Protein AF-0000000086521466 (afdb_homodimer)

Sequence (270 aa):
MNVKVFIDSNVFLYTFTDKEPLKQNIAKALVLAGRHTISVQVVNEVSNNLLKKLGLVNADVQDFVDDCYSRYQIENLSQAVFGKAASLRERYRFSYYDSIIVSSALLSDCQVLYSEDMQHNLLVDNQLTILDPFAMNVKVFIDSNVFLYTFTDKEPLKQNIAKALVLAGRHTISVQVVNEVSNNLLKKLGLVNADVQDFVDDCYSRYQIENLSQAVFGKAASLRERYRFSYYDSIIVSSALLSDCQVLYSEDMQHNLLVDNQLTILDPFA

Radius of gyration: 19.03 Å; Cα contacts (8 Å, |Δi|>4): 456; chains: 2; bounding box: 40×58×46 Å

Structure (mmCIF, N/CA/C/O backbone):
data_AF-0000000086521466-model_v1
#
loop_
_entity.id
_entity.type
_entity.pdbx_description
1 polymer 'PIN domain-containing protein'
#
loop_
_atom_site.group_PDB
_atom_site.id
_atom_site.type_symbol
_atom_site.label_atom_id
_atom_site.label_alt_id
_atom_site.label_comp_id
_atom_site.label_asym_id
_atom_site.label_entity_id
_atom_site.label_seq_id
_atom_site.pdbx_PDB_ins_code
_atom_site.Cartn_x
_atom_site.Cartn_y
_atom_site.Cartn_z
_atom_site.occupancy
_atom_site.B_iso_or_equiv
_atom_site.auth_seq_id
_atom_site.auth_comp_id
_atom_site.auth_asym_id
_atom_site.auth_atom_id
_atom_site.pdbx_PDB_model_num
ATOM 1 N N . MET A 1 1 ? 0.379 17.922 26.562 1 56 1 MET A N 1
ATOM 2 C CA . MET A 1 1 ? 0.669 16.703 25.828 1 56 1 MET A CA 1
ATOM 3 C C . MET A 1 1 ? 0.8 16.984 24.328 1 56 1 MET A C 1
ATOM 5 O O . MET A 1 1 ? 0.072 17.812 23.781 1 56 1 MET A O 1
ATOM 9 N N . ASN A 1 2 ? 1.968 16.812 23.641 1 80.38 2 ASN A N 1
ATOM 10 C CA . ASN A 1 2 ? 2.217 17.25 22.281 1 80.38 2 ASN A CA 1
ATOM 11 C C . ASN A 1 2 ? 1.292 16.531 21.281 1 80.38 2 ASN A C 1
ATOM 13 O O . ASN A 1 2 ? 1.031 15.344 21.422 1 80.38 2 ASN A O 1
ATOM 17 N N . VAL A 1 3 ? 0.56 17.328 20.547 1 91.5 3 VAL A N 1
ATOM 18 C CA . VAL A 1 3 ? -0.392 16.859 19.531 1 91.5 3 VAL A CA 1
ATOM 19 C C . VAL A 1 3 ? 0.3 15.914 18.562 1 91.5 3 VAL A C 1
ATOM 21 O O . VAL A 1 3 ? 1.388 16.203 18.062 1 91.5 3 VAL A O 1
ATOM 24 N N . LYS A 1 4 ? -0.227 14.664 18.484 1 96.25 4 LYS A N 1
ATOM 25 C CA . LYS A 1 4 ? 0.31 13.719 17.516 1 96.25 4 LYS A CA 1
ATOM 26 C C . LYS A 1 4 ? -0.2 14.031 16.109 1 96.25 4 LYS A C 1
ATOM 28 O O . LYS A 1 4 ? -1.408 14.156 15.891 1 96.25 4 LYS A O 1
ATOM 33 N N . VAL A 1 5 ? 0.766 14.117 15.164 1 97.5 5 VAL A N 1
ATOM 34 C CA . VAL A 1 5 ? 0.456 14.586 13.812 1 97.5 5 VAL A CA 1
ATOM 35 C C . VAL A 1 5 ? 0.729 13.484 12.797 1 97.5 5 VAL A C 1
ATOM 37 O O . VAL A 1 5 ? 1.718 12.758 12.914 1 97.5 5 VAL A O 1
ATOM 40 N N . PHE A 1 6 ? -0.182 13.359 11.859 1 98.44 6 PHE A N 1
ATOM 41 C CA . PHE A 1 6 ? -0.027 12.484 10.695 1 98.44 6 PHE A CA 1
ATOM 42 C C . PHE A 1 6 ? 0.19 13.305 9.43 1 98.44 6 PHE A C 1
ATOM 44 O O . PHE A 1 6 ? -0.482 14.312 9.211 1 98.44 6 PHE A O 1
ATOM 51 N N . ILE A 1 7 ? 1.168 12.906 8.617 1 98.12 7 ILE A N 1
ATOM 52 C CA . ILE A 1 7 ? 1.442 13.641 7.383 1 98.12 7 ILE A CA 1
ATOM 53 C C . ILE A 1 7 ? 1.088 12.773 6.18 1 98.12 7 ILE A C 1
ATOM 55 O O . ILE A 1 7 ? 1.555 11.633 6.066 1 98.12 7 ILE A O 1
ATOM 59 N N . ASP A 1 8 ? 0.329 13.242 5.285 1 98 8 ASP A N 1
ATOM 60 C CA . ASP A 1 8 ? -0.13 12.578 4.07 1 98 8 ASP A CA 1
ATOM 61 C C . ASP A 1 8 ? 0.917 12.664 2.965 1 98 8 ASP A C 1
ATOM 63 O O . ASP A 1 8 ? 1.824 13.5 3.027 1 98 8 ASP A O 1
ATOM 67 N N . SER A 1 9 ? 0.725 11.812 1.967 1 97.56 9 SER A N 1
ATOM 68 C CA . SER A 1 9 ? 1.677 11.719 0.864 1 97.56 9 SER A CA 1
ATOM 69 C C . SER A 1 9 ? 1.757 13.023 0.084 1 97.56 9 SER A C 1
ATOM 71 O O . SER A 1 9 ? 2.846 13.461 -0.296 1 97.56 9 SER A O 1
ATOM 73 N N . ASN A 1 10 ? 0.611 13.648 -0.193 1 95.5 10 ASN A N 1
ATOM 74 C CA . ASN A 1 10 ? 0.584 14.844 -1.032 1 95.5 10 ASN A CA 1
ATOM 75 C C . ASN A 1 10 ? 1.345 16 -0.387 1 95.5 10 ASN A C 1
ATOM 77 O O . ASN A 1 10 ? 1.854 16.875 -1.084 1 95.5 10 ASN A O 1
ATOM 81 N N . VAL A 1 11 ? 1.426 16.016 0.936 1 96.25 11 VAL A N 1
ATOM 82 C CA . VAL A 1 11 ? 2.205 17.031 1.63 1 96.25 11 VAL A CA 1
ATOM 83 C C . VAL A 1 11 ? 3.695 16.734 1.486 1 96.25 11 VAL A C 1
ATOM 85 O O . VAL A 1 11 ? 4.492 17.625 1.182 1 96.25 11 VAL A O 1
ATOM 88 N N . PHE A 1 12 ? 4.051 15.469 1.621 1 93.38 12 PHE A N 1
ATOM 89 C CA . PHE A 1 12 ? 5.441 15.039 1.509 1 93.38 12 PHE A CA 1
ATOM 90 C C . PHE A 1 12 ? 6 15.367 0.13 1 93.38 12 PHE A C 1
ATOM 92 O O . PHE A 1 12 ? 7.16 15.758 0.003 1 93.38 12 PHE A O 1
ATOM 99 N N . LEU A 1 13 ? 5.242 15.227 -0.866 1 95 13 LEU A N 1
ATOM 100 C CA . LEU A 1 13 ? 5.688 15.359 -2.248 1 95 13 LEU A CA 1
ATOM 101 C C . LEU A 1 13 ? 6.141 16.781 -2.543 1 95 13 LEU A C 1
ATOM 103 O O . LEU A 1 13 ? 7.02 17 -3.377 1 95 13 LEU A O 1
ATOM 107 N N . TYR A 1 14 ? 5.637 17.75 -1.775 1 94.62 14 TYR A N 1
ATOM 108 C CA . TYR A 1 14 ? 6.012 19.141 -2.006 1 94.62 14 TYR A CA 1
ATOM 109 C C . TYR A 1 14 ? 7.438 19.406 -1.537 1 94.62 14 TYR A C 1
ATOM 111 O O . TYR A 1 14 ? 8.055 20.391 -1.945 1 94.62 14 TYR A O 1
ATOM 119 N N . THR A 1 15 ? 7.918 18.531 -0.697 1 94.31 15 THR A N 1
ATOM 120 C CA . THR A 1 15 ? 9.281 18.719 -0.224 1 94.31 15 THR A CA 1
ATOM 121 C C . THR A 1 15 ? 10.289 18.422 -1.333 1 94.31 15 THR A C 1
ATOM 123 O O . THR A 1 15 ? 11.445 18.844 -1.256 1 94.31 15 THR A O 1
ATOM 126 N N . PHE A 1 16 ? 9.828 17.734 -2.434 1 92.5 16 PHE A N 1
ATOM 127 C CA . PHE A 1 16 ? 10.758 17.266 -3.453 1 92.5 16 PHE A CA 1
ATOM 128 C C . PHE A 1 16 ? 10.586 18.047 -4.75 1 92.5 16 PHE A C 1
ATOM 130 O O . PHE A 1 16 ? 11.273 17.781 -5.738 1 92.5 16 PHE A O 1
ATOM 137 N N . THR A 1 17 ? 9.648 18.953 -4.77 1 88.31 17 THR A N 1
ATOM 138 C CA . THR A 1 17 ? 9.414 19.688 -6.008 1 88.31 17 THR A CA 1
ATOM 139 C C . THR A 1 17 ? 9.664 21.188 -5.816 1 88.31 17 THR A C 1
ATOM 141 O O . THR A 1 17 ? 9.375 21.734 -4.75 1 88.31 17 THR A O 1
ATOM 144 N N . ASP A 1 18 ? 10.156 21.797 -6.836 1 87.81 18 ASP A N 1
ATOM 145 C CA . ASP A 1 18 ? 10.398 23.234 -6.777 1 87.81 18 ASP A CA 1
ATOM 146 C C . ASP A 1 18 ? 9.375 24 -7.605 1 87.81 18 ASP A C 1
ATOM 148 O O . ASP A 1 18 ? 9.492 25.219 -7.785 1 87.81 18 ASP A O 1
ATOM 152 N N . LYS A 1 19 ? 8.398 23.312 -8.086 1 90.88 19 LYS A N 1
ATOM 153 C CA . LYS A 1 19 ? 7.387 23.938 -8.938 1 90.88 19 LYS A CA 1
ATOM 154 C C . LYS A 1 19 ? 6.523 24.906 -8.133 1 90.88 19 LYS A C 1
ATOM 156 O O . LYS A 1 19 ? 5.965 25.859 -8.695 1 90.88 19 LYS A O 1
ATOM 161 N N . GLU A 1 20 ? 6.402 24.719 -6.824 1 94.38 20 GLU A N 1
ATOM 162 C CA . GLU A 1 20 ? 5.637 25.562 -5.906 1 94.38 20 GLU A CA 1
ATOM 163 C C . GLU A 1 20 ? 6.453 25.906 -4.664 1 94.38 20 GLU A C 1
ATOM 165 O O . GLU A 1 20 ? 6.238 25.312 -3.598 1 94.38 20 GLU A O 1
ATOM 170 N N . PRO A 1 21 ? 7.18 26.953 -4.75 1 95.38 21 PRO A N 1
ATOM 171 C CA . PRO A 1 21 ? 8.156 27.25 -3.701 1 95.38 21 PRO A CA 1
ATOM 172 C C . PRO A 1 21 ? 7.508 27.531 -2.348 1 95.38 21 PRO A C 1
ATOM 174 O O . PRO A 1 21 ? 8.039 27.125 -1.31 1 95.38 21 PRO A O 1
ATOM 177 N N . LEU A 1 22 ? 6.449 28.234 -2.334 1 96 22 LEU A N 1
ATOM 178 C CA . LEU A 1 22 ? 5.773 28.516 -1.075 1 96 22 LEU A CA 1
ATOM 179 C C . LEU A 1 22 ? 5.277 27.234 -0.415 1 96 22 LEU A C 1
ATOM 181 O O . LEU A 1 22 ? 5.488 27.031 0.782 1 96 22 LEU A O 1
ATOM 185 N N . LYS A 1 23 ? 4.652 26.375 -1.187 1 97 23 LYS A N 1
ATOM 186 C CA . LYS A 1 23 ? 4.188 25.109 -0.647 1 97 23 LYS A CA 1
ATOM 187 C C . LYS A 1 23 ? 5.359 24.234 -0.21 1 97 23 LYS A C 1
ATOM 189 O O . LYS A 1 23 ? 5.266 23.516 0.788 1 97 23 LYS A O 1
ATOM 194 N N . GLN A 1 24 ? 6.406 24.312 -0.979 1 96.62 24 GLN A N 1
ATOM 195 C CA . GLN A 1 24 ? 7.59 23.531 -0.627 1 96.62 24 GLN A CA 1
ATOM 196 C C . GLN A 1 24 ? 8.133 23.953 0.738 1 96.62 24 GLN A C 1
ATOM 198 O O . GLN A 1 24 ? 8.445 23.094 1.571 1 96.62 24 GLN A O 1
ATOM 203 N N . ASN A 1 25 ? 8.18 25.266 0.972 1 96.69 25 ASN A N 1
ATOM 204 C CA . ASN A 1 25 ? 8.695 25.766 2.24 1 96.69 25 ASN A CA 1
ATOM 205 C C . ASN A 1 25 ? 7.816 25.344 3.412 1 96.69 25 ASN A C 1
ATOM 207 O O . ASN A 1 25 ? 8.328 24.922 4.453 1 96.69 25 ASN A O 1
ATOM 211 N N . ILE A 1 26 ? 6.559 25.391 3.234 1 97.12 26 ILE A N 1
ATOM 212 C CA . ILE A 1 26 ? 5.613 24.984 4.27 1 97.12 26 ILE A CA 1
ATOM 213 C C . ILE A 1 26 ? 5.746 23.484 4.535 1 97.12 26 ILE A C 1
ATOM 215 O O . ILE A 1 26 ? 5.832 23.062 5.688 1 97.12 26 ILE A O 1
ATOM 219 N N . ALA A 1 27 ? 5.785 22.719 3.494 1 97.19 27 ALA A N 1
ATOM 220 C CA . ALA A 1 27 ? 5.898 21.266 3.613 1 97.19 27 ALA A CA 1
ATOM 221 C C . ALA A 1 27 ? 7.191 20.875 4.316 1 97.19 27 ALA A C 1
ATOM 223 O O . ALA A 1 27 ? 7.191 20.016 5.199 1 97.19 27 ALA A O 1
ATOM 224 N N . LYS A 1 28 ? 8.289 21.531 3.957 1 96 28 LYS A N 1
ATOM 225 C CA . LYS A 1 28 ? 9.578 21.25 4.574 1 96 28 LYS A CA 1
ATOM 226 C C . LYS A 1 28 ? 9.547 21.547 6.07 1 96 28 LYS A C 1
ATOM 228 O O . LYS A 1 28 ? 10.039 20.75 6.879 1 96 28 LYS A O 1
ATOM 233 N N . ALA A 1 29 ? 8.953 22.625 6.402 1 95.94 29 ALA A N 1
ATOM 234 C CA . ALA A 1 29 ? 8.844 22.984 7.812 1 95.94 29 ALA A CA 1
ATOM 235 C C . ALA A 1 29 ? 8 21.969 8.57 1 95.94 29 ALA A C 1
ATOM 237 O O . ALA A 1 29 ? 8.336 21.594 9.695 1 95.94 29 ALA A O 1
ATOM 238 N N . LEU A 1 30 ? 6.973 21.5 7.969 1 95.38 30 LEU A N 1
ATOM 239 C CA . LEU A 1 30 ? 6.047 20.578 8.602 1 95.38 30 LEU A CA 1
ATOM 240 C C . LEU A 1 30 ? 6.703 19.219 8.805 1 95.38 30 LEU A C 1
ATOM 242 O O . LEU A 1 30 ? 6.629 18.641 9.891 1 95.38 30 LEU A O 1
ATOM 246 N N . VAL A 1 31 ? 7.348 18.688 7.805 1 94 31 VAL A N 1
ATOM 247 C CA . VAL A 1 31 ? 7.871 17.328 7.859 1 94 31 VAL A CA 1
ATOM 248 C C . VAL A 1 31 ? 9.078 17.281 8.797 1 94 31 VAL A C 1
ATOM 250 O O . VAL A 1 31 ? 9.406 16.219 9.344 1 94 31 VAL A O 1
ATOM 253 N N . LEU A 1 32 ? 9.672 18.469 9.07 1 91.38 32 LEU A N 1
ATOM 254 C CA . LEU A 1 32 ? 10.875 18.516 9.891 1 91.38 32 LEU A CA 1
ATOM 255 C C . LEU A 1 32 ? 10.539 18.906 11.328 1 91.38 32 LEU A C 1
ATOM 257 O O . LEU A 1 32 ? 11.398 18.844 12.211 1 91.38 32 LEU A O 1
ATOM 261 N N . ALA A 1 33 ? 9.32 19.328 11.625 1 89.44 33 ALA A N 1
ATOM 262 C CA . ALA A 1 33 ? 8.93 19.938 12.898 1 89.44 33 ALA A CA 1
ATOM 263 C C . ALA A 1 33 ? 8.938 18.891 14.023 1 89.44 33 ALA A C 1
ATOM 265 O O . ALA A 1 33 ? 9.039 19.25 15.195 1 89.44 33 ALA A O 1
ATOM 266 N N . GLY A 1 34 ? 8.992 17.609 13.789 1 84.62 34 GLY A N 1
ATOM 267 C CA . GLY A 1 34 ? 8.969 16.641 14.867 1 84.62 34 GLY A CA 1
ATOM 268 C C . GLY A 1 34 ? 8.859 15.203 14.375 1 84.62 34 GLY A C 1
ATOM 269 O O . GLY A 1 34 ? 9.086 14.938 13.195 1 84.62 34 GLY A O 1
ATOM 270 N N . ARG A 1 35 ? 8.641 14.422 15.516 1 89.19 35 ARG A N 1
ATOM 271 C CA . ARG A 1 35 ? 8.438 13.008 15.203 1 89.19 35 ARG A CA 1
ATOM 272 C C . ARG A 1 35 ? 6.984 12.734 14.836 1 89.19 35 ARG A C 1
ATOM 274 O O . ARG A 1 35 ? 6.184 12.352 15.688 1 89.19 35 ARG A O 1
ATOM 281 N N . HIS A 1 36 ? 6.746 12.891 13.57 1 96.5 36 HIS A N 1
ATOM 282 C CA . HIS A 1 36 ? 5.391 12.711 13.07 1 96.5 36 HIS A CA 1
ATOM 283 C C . HIS A 1 36 ? 5.105 11.242 12.766 1 96.5 36 HIS A C 1
ATOM 285 O O . HIS A 1 36 ? 6.016 10.406 12.812 1 96.5 36 HIS A O 1
ATOM 291 N N . THR A 1 37 ? 3.832 10.969 12.664 1 98.12 37 THR A N 1
ATOM 292 C CA . THR A 1 37 ? 3.377 9.648 12.234 1 98.12 37 THR A CA 1
ATOM 293 C C . THR A 1 37 ? 3.037 9.656 10.742 1 98.12 37 THR A C 1
ATOM 295 O O . THR A 1 37 ? 2.471 10.625 10.234 1 98.12 37 THR A O 1
ATOM 298 N N . ILE A 1 38 ? 3.465 8.656 10.062 1 98.31 38 ILE A N 1
ATOM 299 C CA . ILE A 1 38 ? 3.01 8.398 8.703 1 98.31 38 ILE A CA 1
ATOM 300 C C . ILE A 1 38 ? 2.631 6.926 8.555 1 98.31 38 ILE A C 1
ATOM 302 O O . ILE A 1 38 ? 2.723 6.156 9.516 1 98.31 38 ILE A O 1
ATOM 306 N N . SER A 1 39 ? 2.076 6.578 7.445 1 98.5 39 SER A N 1
ATOM 307 C CA . SER A 1 39 ? 1.745 5.195 7.125 1 98.5 39 SER A CA 1
ATOM 308 C C . SER A 1 39 ? 2.736 4.605 6.125 1 98.5 39 SER A C 1
ATOM 310 O O . SER A 1 39 ? 3.334 5.336 5.332 1 98.5 39 SER A O 1
ATOM 312 N N . VAL A 1 40 ? 2.871 3.297 6.195 1 98.5 40 VAL A N 1
ATOM 313 C CA . VAL A 1 40 ? 3.656 2.621 5.168 1 98.5 40 VAL A CA 1
ATOM 314 C C . VAL A 1 40 ? 3.066 2.912 3.791 1 98.5 40 VAL A C 1
ATOM 316 O O . VAL A 1 40 ? 3.789 2.934 2.793 1 98.5 40 VAL A O 1
ATOM 319 N N . GLN A 1 41 ? 1.76 3.17 3.707 1 97.88 41 GLN A N 1
ATOM 320 C CA . GLN A 1 41 ? 1.122 3.602 2.469 1 97.88 41 GLN A CA 1
ATOM 321 C C . GLN A 1 41 ? 1.74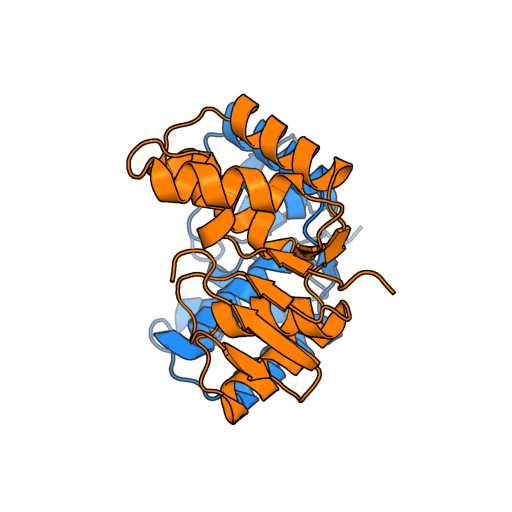7 4.895 1.949 1 97.88 41 GLN A C 1
ATOM 323 O O . GLN A 1 41 ? 1.954 5.047 0.744 1 97.88 41 GLN A O 1
ATOM 328 N N . VAL A 1 42 ? 2.037 5.82 2.826 1 98.25 42 VAL A N 1
ATOM 329 C CA . VAL A 1 42 ? 2.648 7.09 2.447 1 98.25 42 VAL A CA 1
ATOM 330 C C . VAL A 1 42 ? 4.059 6.844 1.914 1 98.25 42 VAL A C 1
ATOM 332 O O . VAL A 1 42 ? 4.434 7.375 0.866 1 98.25 42 VAL A O 1
ATOM 335 N N . VAL A 1 43 ? 4.844 6.004 2.623 1 98.44 43 VAL A N 1
ATOM 336 C CA . VAL A 1 43 ? 6.191 5.672 2.182 1 98.44 43 VAL A CA 1
ATOM 337 C C . VAL A 1 43 ? 6.145 5.074 0.778 1 98.44 43 VAL A C 1
ATOM 339 O O . VAL A 1 43 ? 6.906 5.477 -0.103 1 98.44 43 VAL A O 1
ATOM 342 N N . ASN A 1 44 ? 5.238 4.176 0.604 1 98.38 44 ASN A N 1
ATOM 343 C CA . ASN A 1 44 ? 5.094 3.457 -0.658 1 98.38 44 ASN A CA 1
ATOM 344 C C . ASN A 1 44 ? 4.68 4.391 -1.792 1 98.38 44 ASN A C 1
ATOM 346 O O . ASN A 1 44 ? 5.301 4.395 -2.857 1 98.38 44 ASN A O 1
ATOM 350 N N . GLU A 1 45 ? 3.691 5.254 -1.595 1 97.62 45 GLU A N 1
ATOM 351 C CA . GLU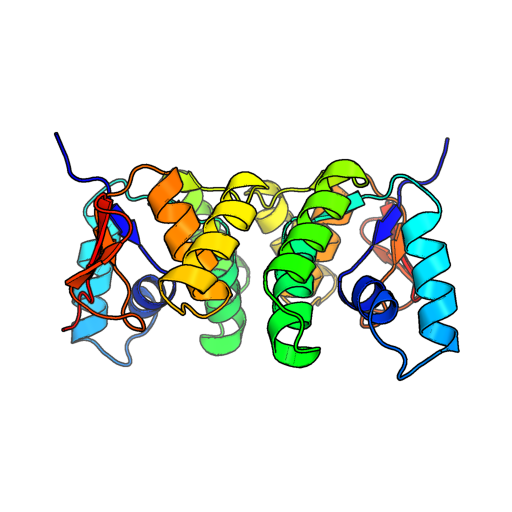 A 1 45 ? 3.172 6.184 -2.59 1 97.62 45 GLU A CA 1
ATOM 352 C C . GLU A 1 45 ? 4.219 7.234 -2.963 1 97.62 45 GLU A C 1
ATOM 354 O O . GLU A 1 45 ? 4.426 7.516 -4.145 1 97.62 45 GLU A O 1
ATOM 359 N N . VAL A 1 46 ? 4.852 7.836 -1.997 1 97.56 46 VAL A N 1
ATOM 360 C CA . VAL A 1 46 ? 5.84 8.883 -2.252 1 97.56 46 VAL A CA 1
ATOM 361 C C . VAL A 1 46 ? 7.031 8.289 -3 1 97.56 46 VAL A C 1
ATOM 363 O O . VAL A 1 46 ? 7.535 8.883 -3.955 1 97.56 46 VAL A O 1
ATOM 366 N N . SER A 1 47 ? 7.461 7.094 -2.568 1 98.19 47 SER A N 1
ATOM 367 C CA . SER A 1 47 ? 8.57 6.426 -3.248 1 98.19 47 SER A CA 1
ATOM 368 C C . SER A 1 47 ? 8.266 6.23 -4.73 1 98.19 47 SER A C 1
ATOM 370 O O . SER A 1 47 ? 9.109 6.516 -5.582 1 98.19 47 SER A O 1
ATOM 372 N N . ASN A 1 48 ? 7.109 5.75 -5.039 1 97.75 48 ASN A N 1
ATOM 373 C CA . ASN A 1 48 ? 6.711 5.559 -6.43 1 97.75 48 ASN A CA 1
ATOM 374 C C . ASN A 1 48 ? 6.719 6.871 -7.199 1 97.75 48 ASN A C 1
ATOM 376 O O . ASN A 1 48 ? 7.211 6.934 -8.328 1 97.75 48 ASN A O 1
ATOM 380 N N . ASN A 1 49 ? 6.164 7.93 -6.59 1 96.56 49 ASN A N 1
ATOM 381 C CA . ASN A 1 49 ? 6.098 9.234 -7.238 1 96.56 49 ASN A CA 1
ATOM 382 C C . ASN A 1 49 ? 7.492 9.812 -7.488 1 96.56 49 ASN A C 1
ATOM 384 O O . ASN A 1 49 ? 7.75 10.383 -8.547 1 96.56 49 ASN A O 1
ATOM 388 N N . LEU A 1 50 ? 8.375 9.641 -6.5 1 95.5 50 LEU A N 1
ATOM 389 C CA . LEU A 1 50 ? 9.742 10.133 -6.645 1 95.5 50 LEU A CA 1
ATOM 390 C C . LEU A 1 50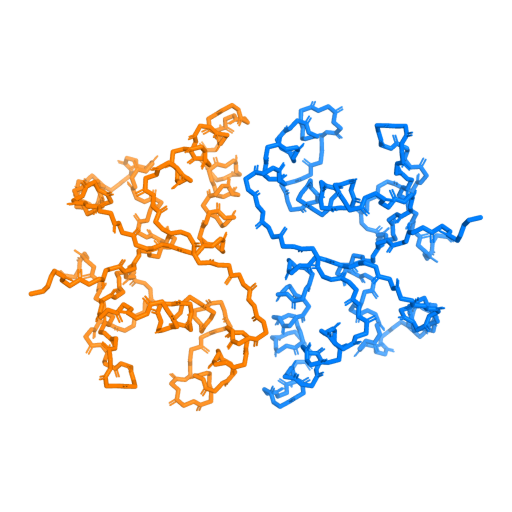 ? 10.43 9.469 -7.828 1 95.5 50 LEU A C 1
ATOM 392 O O . LEU A 1 50 ? 11.117 10.133 -8.609 1 95.5 50 LEU A O 1
ATOM 396 N N . LEU A 1 51 ? 10.203 8.219 -7.977 1 95.12 51 LEU A N 1
ATOM 397 C CA . LEU A 1 51 ? 10.844 7.457 -9.039 1 95.12 51 LEU A CA 1
ATOM 398 C C . LEU A 1 51 ? 10.219 7.781 -10.398 1 95.12 51 LEU A C 1
ATOM 400 O O . LEU A 1 51 ? 10.93 8.133 -11.344 1 95.12 51 LEU A O 1
ATOM 404 N N . LYS A 1 52 ? 8.914 7.828 -10.555 1 92.44 52 LYS A N 1
ATOM 405 C CA . LYS A 1 52 ? 8.227 7.887 -11.844 1 92.44 52 LYS A CA 1
ATOM 406 C C . LYS A 1 52 ? 7.992 9.328 -12.273 1 92.44 52 LYS A C 1
ATOM 408 O O . LYS A 1 52 ? 8.164 9.672 -13.445 1 92.44 52 LYS A O 1
ATOM 413 N N . LYS A 1 53 ? 7.566 10.117 -11.328 1 88.06 53 LYS A N 1
ATOM 414 C CA . LYS A 1 53 ? 7.117 11.453 -11.711 1 88.06 53 LYS A CA 1
ATOM 415 C C . LYS A 1 53 ? 8.25 12.469 -11.578 1 88.06 53 LYS A C 1
ATOM 417 O O . LYS A 1 53 ? 8.352 13.406 -12.375 1 88.06 53 LYS A O 1
ATOM 422 N N . LEU A 1 54 ? 9.141 12.273 -10.609 1 87.94 54 LEU A N 1
ATOM 423 C CA . LEU A 1 54 ? 10.195 13.258 -10.398 1 87.94 54 LEU A CA 1
ATOM 424 C C . LEU A 1 54 ? 11.516 12.773 -11 1 87.94 54 LEU A C 1
ATOM 426 O O . LEU A 1 54 ? 12.492 13.523 -11.031 1 87.94 54 LEU A O 1
ATOM 430 N N . GLY A 1 55 ? 11.562 11.477 -11.445 1 88.69 55 GLY A N 1
ATOM 431 C CA . GLY A 1 55 ? 12.688 10.945 -12.195 1 88.69 55 GLY A CA 1
ATOM 432 C C . GLY A 1 55 ? 13.93 10.742 -11.352 1 88.69 55 GLY A C 1
ATOM 433 O O . GLY A 1 55 ? 15.055 10.82 -11.852 1 88.69 55 GLY A O 1
ATOM 434 N N . LEU A 1 56 ? 13.695 10.578 -10.086 1 92.06 56 LEU A N 1
ATOM 435 C CA . LEU A 1 56 ? 14.836 10.281 -9.227 1 92.06 56 LEU A CA 1
ATOM 436 C C . LEU A 1 56 ? 15.344 8.859 -9.461 1 92.06 56 LEU A C 1
ATOM 438 O O . LEU A 1 56 ? 14.641 8.039 -10.055 1 92.06 56 LEU A O 1
ATOM 442 N N . VAL A 1 57 ? 16.594 8.672 -8.984 1 93.75 57 VAL A N 1
ATOM 443 C CA . VAL A 1 57 ? 17.172 7.348 -9.156 1 93.75 57 VAL A CA 1
ATOM 444 C C . VAL A 1 57 ? 16.875 6.496 -7.922 1 93.75 57 VAL A C 1
ATOM 446 O O . VAL A 1 57 ? 16.453 7.016 -6.887 1 93.75 57 VAL A O 1
ATOM 449 N N . ASN A 1 58 ? 17.109 5.211 -7.977 1 95.12 58 ASN A N 1
ATOM 450 C CA . ASN A 1 58 ? 16.812 4.254 -6.914 1 95.12 58 ASN A CA 1
ATOM 451 C C . ASN A 1 58 ? 17.531 4.625 -5.613 1 95.12 58 ASN A C 1
ATOM 453 O O . ASN A 1 58 ? 16.953 4.473 -4.527 1 95.12 58 ASN A O 1
ATOM 457 N N . ALA A 1 59 ? 18.719 5.074 -5.754 1 95.06 59 ALA A N 1
ATOM 458 C CA . ALA A 1 59 ? 19.484 5.441 -4.566 1 95.06 59 ALA A CA 1
ATOM 459 C C . ALA A 1 59 ? 18.797 6.566 -3.799 1 95.06 59 ALA A C 1
ATOM 461 O O . ALA A 1 59 ? 18.781 6.559 -2.564 1 95.06 59 ALA A O 1
ATOM 462 N N . ASP A 1 60 ? 18.25 7.543 -4.508 1 94.69 60 ASP A N 1
ATOM 463 C CA . ASP A 1 60 ? 17.531 8.648 -3.885 1 94.69 60 ASP A CA 1
ATOM 464 C C . ASP A 1 60 ? 16.266 8.148 -3.191 1 94.69 60 ASP A C 1
ATOM 466 O O . ASP A 1 60 ? 15.93 8.602 -2.096 1 94.69 60 ASP A O 1
ATOM 470 N N . VAL A 1 61 ? 15.57 7.266 -3.82 1 96.19 61 VAL A N 1
ATOM 471 C CA . VAL A 1 61 ? 14.352 6.699 -3.258 1 96.19 61 VAL A CA 1
ATOM 472 C C . VAL A 1 61 ? 14.68 5.914 -1.992 1 96.19 61 VAL A C 1
ATOM 474 O O . VAL A 1 61 ? 13.969 6.008 -0.991 1 96.19 61 VAL A O 1
ATOM 477 N N . GLN A 1 62 ? 15.75 5.16 -2.037 1 96.81 62 GLN A N 1
ATOM 478 C CA . GLN A 1 62 ? 16.172 4.402 -0.865 1 96.81 62 GLN A CA 1
ATOM 479 C C . GLN A 1 62 ? 16.531 5.332 0.293 1 96.81 62 GLN A C 1
ATOM 481 O O . GLN A 1 62 ? 16.219 5.039 1.448 1 96.81 62 GLN A O 1
ATOM 486 N N . ASP A 1 63 ? 17.203 6.426 -0.026 1 96.62 63 ASP A N 1
ATOM 487 C CA . ASP A 1 63 ? 17.516 7.422 0.997 1 96.62 63 ASP A CA 1
ATOM 488 C C . ASP A 1 63 ? 16.234 7.957 1.644 1 96.62 63 ASP A C 1
ATOM 490 O O . ASP A 1 63 ? 16.172 8.117 2.863 1 96.62 63 ASP A O 1
ATOM 494 N N . PHE A 1 64 ? 15.281 8.195 0.83 1 96.62 64 PHE A N 1
ATOM 495 C CA . PHE A 1 64 ? 13.992 8.664 1.329 1 96.62 64 PHE A CA 1
ATOM 496 C C . PHE A 1 64 ? 13.375 7.637 2.271 1 96.62 64 PHE A C 1
ATOM 498 O O . PHE A 1 64 ? 12.93 7.98 3.369 1 96.62 64 PHE A O 1
ATOM 505 N N . VAL A 1 65 ? 13.359 6.395 1.892 1 98.31 65 VAL A N 1
ATOM 506 C CA . VAL A 1 65 ? 12.797 5.32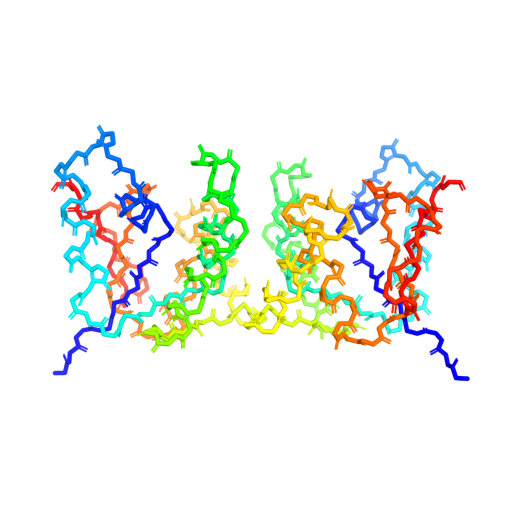 2.705 1 98.31 65 VAL A CA 1
ATOM 507 C C . VAL A 1 65 ? 13.547 5.234 4.035 1 98.31 65 VAL A C 1
ATOM 509 O O . VAL A 1 65 ? 12.93 5.184 5.098 1 98.31 65 VAL A O 1
ATOM 512 N N . ASP A 1 66 ? 14.867 5.262 3.975 1 97.75 66 ASP A N 1
ATOM 513 C CA . ASP A 1 66 ? 15.688 5.172 5.18 1 97.75 66 ASP A CA 1
ATOM 514 C C . ASP A 1 66 ? 15.406 6.344 6.121 1 97.75 66 ASP A C 1
ATOM 516 O O . ASP A 1 66 ? 15.328 6.16 7.34 1 97.75 66 ASP A O 1
ATOM 520 N N . ASP A 1 67 ? 15.266 7.496 5.551 1 95.75 67 ASP A N 1
ATOM 521 C CA . ASP A 1 67 ? 14.945 8.688 6.336 1 95.75 67 ASP A CA 1
ATOM 522 C C . ASP A 1 67 ? 13.586 8.539 7.02 1 95.75 67 ASP A C 1
ATOM 524 O O . ASP A 1 67 ? 13.422 8.898 8.188 1 95.75 67 ASP A O 1
ATOM 528 N N . CYS A 1 68 ? 12.641 8.062 6.324 1 97.31 68 CYS A N 1
ATOM 529 C CA . CYS A 1 68 ? 11.312 7.863 6.902 1 97.31 68 CYS A CA 1
ATOM 530 C C . CYS A 1 68 ? 11.383 6.953 8.125 1 97.31 68 CYS A C 1
ATOM 532 O O . CYS A 1 68 ? 10.852 7.289 9.188 1 97.31 68 CYS A O 1
ATOM 534 N N . TYR A 1 69 ? 12.062 5.797 8.008 1 97.5 69 TYR A N 1
ATOM 535 C CA . TYR A 1 69 ? 12.078 4.793 9.062 1 97.5 69 TYR A CA 1
ATOM 536 C C . TYR A 1 69 ? 12.922 5.254 10.242 1 97.5 69 TYR A C 1
ATOM 538 O O . TYR A 1 69 ? 12.766 4.754 11.359 1 97.5 69 TYR A O 1
ATOM 546 N N . SER A 1 70 ? 13.812 6.234 9.984 1 96.31 70 SER A N 1
ATOM 547 C CA . SER A 1 70 ? 14.633 6.777 11.062 1 96.31 70 SER A CA 1
ATOM 548 C C . SER A 1 70 ? 13.922 7.918 11.781 1 96.31 70 SER A C 1
ATOM 550 O O . SER A 1 70 ? 14.109 8.117 12.984 1 96.31 70 SER A O 1
ATOM 552 N N . ARG A 1 71 ? 12.961 8.547 11.125 1 95.38 71 ARG A N 1
ATOM 553 C CA . ARG A 1 71 ? 12.484 9.828 11.641 1 95.38 71 ARG A CA 1
ATOM 554 C C . ARG A 1 71 ? 11.031 9.719 12.109 1 95.38 71 ARG A C 1
ATOM 556 O O . ARG A 1 71 ? 10.617 10.438 13.016 1 95.38 71 ARG A O 1
ATOM 563 N N . TYR A 1 72 ? 10.32 8.859 11.469 1 97.44 72 TYR A N 1
ATOM 564 C CA . TYR A 1 72 ? 8.875 8.883 11.711 1 97.44 72 TYR A CA 1
ATOM 565 C C . TYR A 1 72 ? 8.414 7.594 12.383 1 97.44 72 TYR A C 1
ATOM 567 O O . TYR A 1 72 ? 9.102 6.57 12.305 1 97.44 72 TYR A O 1
ATOM 575 N N . GLN A 1 73 ? 7.348 7.754 13.141 1 97.44 73 GLN A N 1
ATOM 576 C CA . GLN A 1 73 ? 6.574 6.566 13.484 1 97.44 73 GLN A CA 1
ATOM 577 C C . GLN A 1 73 ? 5.766 6.074 12.289 1 97.44 73 GLN A C 1
ATOM 579 O O . GLN A 1 73 ? 4.906 6.793 11.773 1 97.44 73 GLN A O 1
ATOM 584 N N . ILE A 1 74 ? 6.004 4.863 11.883 1 98.19 74 ILE A N 1
ATOM 585 C CA . ILE A 1 74 ? 5.355 4.375 10.672 1 98.19 74 ILE A CA 1
ATOM 586 C C . ILE A 1 74 ? 4.25 3.387 11.039 1 98.19 74 ILE A C 1
ATOM 588 O O . ILE A 1 74 ? 4.52 2.344 11.641 1 98.19 74 ILE A O 1
ATOM 592 N N . GLU A 1 75 ? 3.016 3.688 10.719 1 98.25 75 GLU A N 1
ATOM 593 C CA . GLU A 1 75 ? 1.866 2.809 10.914 1 98.25 75 GLU A CA 1
ATOM 594 C C . GLU A 1 75 ? 1.736 1.812 9.766 1 98.25 75 GLU A C 1
ATOM 596 O O . GLU A 1 75 ? 1.705 2.203 8.594 1 9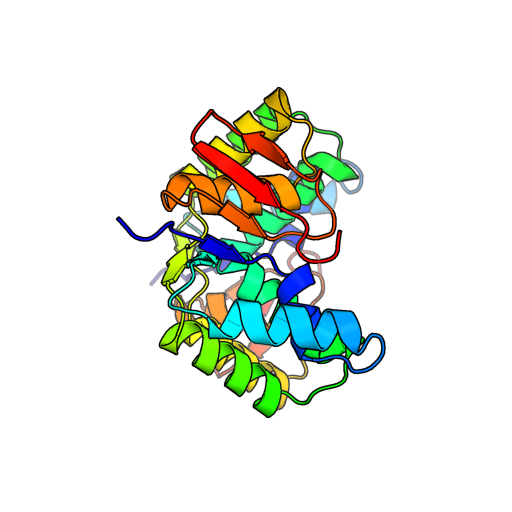8.25 75 GLU A O 1
ATOM 601 N N . ASN A 1 76 ? 1.67 0.538 10.117 1 98.25 76 ASN A N 1
ATOM 602 C CA . ASN A 1 76 ? 1.484 -0.508 9.117 1 98.25 76 ASN A CA 1
ATOM 603 C C . ASN A 1 76 ? 0.017 -0.654 8.727 1 98.25 76 ASN A C 1
ATOM 605 O O . ASN A 1 76 ? -0.875 -0.27 9.484 1 98.25 76 ASN A O 1
ATOM 609 N N . LEU A 1 77 ? -0.137 -1.146 7.48 1 98.38 77 LEU A N 1
ATOM 610 C CA . LEU A 1 77 ? -1.487 -1.58 7.137 1 98.38 77 LEU A CA 1
ATOM 611 C C . LEU A 1 77 ? -1.848 -2.865 7.871 1 98.38 77 LEU A C 1
ATOM 613 O O . LEU A 1 77 ? -1.002 -3.746 8.047 1 98.38 77 LEU A O 1
ATOM 617 N N . SER A 1 78 ? -3.006 -2.934 8.398 1 98.25 78 SER A N 1
ATOM 618 C CA . SER A 1 78 ? -3.496 -4.074 9.172 1 98.25 78 SER A CA 1
ATOM 619 C C . SER A 1 78 ? -4.984 -4.305 8.93 1 98.25 78 SER A C 1
ATOM 621 O O . SER A 1 78 ? -5.652 -3.475 8.305 1 98.25 78 SER A O 1
ATOM 623 N N . GLN A 1 79 ? -5.371 -5.492 9.453 1 98.31 79 GLN A N 1
ATOM 624 C CA . GLN A 1 79 ? -6.797 -5.793 9.359 1 98.31 79 GLN A CA 1
ATOM 625 C C . GLN A 1 79 ? -7.633 -4.703 10.023 1 98.31 79 GLN A C 1
ATOM 627 O O . GLN A 1 79 ? -8.703 -4.348 9.523 1 98.31 79 GLN A O 1
ATOM 632 N N . ALA A 1 80 ? -7.148 -4.18 11.156 1 98.5 80 ALA A N 1
ATOM 633 C CA . ALA A 1 80 ? -7.848 -3.113 11.867 1 98.5 80 ALA A CA 1
ATOM 634 C C . ALA A 1 80 ? -7.91 -1.841 11.023 1 98.5 80 ALA A C 1
ATOM 636 O O . ALA A 1 80 ? -8.93 -1.147 11.008 1 98.5 80 ALA A O 1
ATOM 637 N N . VAL A 1 81 ? -6.84 -1.501 10.328 1 98.81 81 VAL A N 1
ATOM 638 C CA . VAL A 1 81 ? -6.812 -0.32 9.477 1 98.81 81 VAL A CA 1
ATOM 639 C C . VAL A 1 81 ? -7.836 -0.47 8.352 1 98.81 81 VAL A C 1
ATOM 641 O O . VAL A 1 81 ? -8.617 0.449 8.086 1 98.81 81 VAL A O 1
ATOM 644 N N . PHE A 1 82 ? -7.855 -1.642 7.715 1 98.69 82 PHE A N 1
ATOM 645 C CA . PHE A 1 82 ? -8.797 -1.888 6.625 1 98.69 82 PHE A CA 1
ATOM 646 C C . PHE A 1 82 ? -10.234 -1.812 7.125 1 98.69 82 PHE A C 1
ATOM 648 O O . PHE A 1 82 ? -11.094 -1.219 6.469 1 98.69 82 PHE A O 1
ATOM 655 N N . GLY A 1 83 ? -10.461 -2.414 8.266 1 98.12 83 GLY A N 1
ATOM 656 C CA . GLY A 1 83 ? -11.797 -2.383 8.836 1 98.12 83 GLY A CA 1
ATOM 657 C C . GLY A 1 83 ? -12.273 -0.981 9.156 1 98.12 83 GLY A C 1
ATOM 658 O O . GLY A 1 83 ? -13.391 -0.601 8.797 1 98.12 83 GLY A O 1
ATOM 659 N N . LYS A 1 84 ? -11.469 -0.252 9.867 1 98.31 84 LYS A N 1
ATOM 660 C CA . LYS A 1 84 ? -11.82 1.127 10.188 1 98.31 84 LYS A CA 1
ATOM 661 C C . LYS A 1 84 ? -12.016 1.96 8.93 1 98.31 84 LYS A C 1
ATOM 663 O O . LYS A 1 84 ? -12.922 2.795 8.859 1 98.31 84 LYS A O 1
ATOM 668 N N . ALA A 1 85 ? -11.195 1.761 7.922 1 98.5 85 ALA A N 1
ATOM 669 C CA . ALA A 1 85 ? -11.32 2.484 6.66 1 98.5 85 ALA A CA 1
ATOM 670 C C . ALA A 1 85 ? -12.68 2.217 6.012 1 98.5 85 ALA A C 1
ATOM 672 O O . ALA A 1 85 ? -13.297 3.125 5.449 1 98.5 85 ALA A O 1
ATOM 673 N N . ALA A 1 86 ? -13.109 0.972 6.059 1 97.19 86 ALA A N 1
ATOM 674 C CA . ALA A 1 86 ? -14.422 0.623 5.508 1 97.19 86 ALA A CA 1
ATOM 675 C C . ALA A 1 86 ? -15.531 1.411 6.195 1 97.19 86 ALA A C 1
ATOM 677 O O . ALA A 1 86 ? -16.422 1.946 5.527 1 97.19 86 ALA A O 1
ATOM 678 N N . SER A 1 87 ? -15.445 1.524 7.492 1 97.06 87 SER A N 1
ATOM 679 C CA . SER A 1 87 ? -16.422 2.295 8.266 1 97.06 87 SER A CA 1
ATOM 680 C C . SER A 1 87 ? -16.359 3.773 7.895 1 97.06 87 SER A C 1
ATOM 682 O O . SER A 1 87 ? -17.406 4.426 7.789 1 97.06 87 SER A O 1
ATOM 684 N N . LEU A 1 88 ? -15.211 4.238 7.73 1 98.06 88 LEU A N 1
ATOM 685 C CA . LEU A 1 88 ? -15.008 5.648 7.406 1 98.06 88 LEU A CA 1
ATOM 686 C C . LEU A 1 88 ? -15.57 5.973 6.027 1 98.06 88 LEU A C 1
ATOM 688 O O . LEU A 1 88 ? -16.125 7.055 5.816 1 98.06 88 LEU A O 1
ATOM 692 N N . ARG A 1 89 ? -15.383 5.078 5.055 1 96.81 89 ARG A N 1
ATOM 693 C CA . ARG A 1 89 ? -15.93 5.305 3.723 1 96.81 89 ARG A CA 1
ATOM 694 C C . ARG A 1 89 ? -17.453 5.398 3.764 1 96.81 89 ARG A C 1
ATOM 696 O O . ARG A 1 89 ? -18.047 6.168 3.014 1 96.81 89 ARG A O 1
ATOM 703 N N . GLU A 1 90 ? -18.031 4.645 4.629 1 95.06 90 GLU A N 1
ATOM 704 C CA . GLU A 1 90 ? -19.484 4.645 4.766 1 95.06 90 GLU A CA 1
ATOM 705 C C . GLU A 1 90 ? -19.969 5.922 5.441 1 95.06 90 GLU A C 1
ATOM 707 O O . GLU A 1 90 ? -20.984 6.496 5.039 1 95.06 90 GLU A O 1
ATOM 712 N N . ARG A 1 91 ? -19.188 6.441 6.371 1 96.38 91 ARG A N 1
ATOM 713 C CA . ARG A 1 91 ? -19.672 7.531 7.219 1 96.38 91 ARG A CA 1
ATOM 714 C C . ARG A 1 91 ? -19.25 8.883 6.652 1 96.38 91 ARG A C 1
ATOM 716 O O . ARG A 1 91 ? -19.953 9.883 6.824 1 96.38 91 ARG A O 1
ATOM 723 N N . TYR A 1 92 ? -18.094 8.992 5.918 1 95.38 92 TYR A N 1
ATOM 724 C CA . TYR A 1 92 ? -17.547 10.281 5.508 1 95.38 92 TYR A CA 1
ATOM 725 C C . TYR A 1 92 ? -17.375 10.344 3.996 1 95.38 92 TYR A C 1
ATOM 727 O O . TYR A 1 92 ? -17.031 11.398 3.449 1 95.38 92 TYR A O 1
ATOM 735 N N . ARG A 1 93 ? -17.625 9.336 3.271 1 89.38 93 ARG A N 1
ATOM 736 C CA . ARG A 1 93 ? -17.531 9.289 1.816 1 89.38 93 ARG A CA 1
ATOM 737 C C . ARG A 1 93 ? -16.109 9.523 1.344 1 89.38 93 ARG A C 1
ATOM 739 O O . ARG A 1 93 ? -15.875 10.258 0.378 1 89.38 93 ARG A O 1
ATOM 746 N N . PHE A 1 94 ? -15.133 9.148 2.027 1 97.06 94 PHE A N 1
ATOM 747 C CA . PHE A 1 94 ? -13.742 9.156 1.595 1 97.06 94 PHE A CA 1
ATOM 748 C C . PHE A 1 94 ? -13.539 8.219 0.409 1 97.06 94 PHE A C 1
ATOM 750 O O . PHE A 1 94 ? -14.234 7.207 0.286 1 97.06 94 PHE A O 1
ATOM 757 N N . SER A 1 95 ? -12.586 8.688 -0.492 1 96.19 95 SER A N 1
ATOM 758 C CA . SER A 1 95 ? -12.109 7.707 -1.458 1 96.19 95 SER A CA 1
ATOM 759 C C . SER A 1 95 ? -11.438 6.523 -0.761 1 96.19 95 SER A C 1
ATOM 761 O O . SER A 1 95 ? -11.227 6.555 0.453 1 96.19 95 SER A O 1
ATOM 763 N N . TYR A 1 96 ? -11.164 5.5 -1.438 1 97.5 96 TYR A N 1
ATOM 764 C CA . TYR A 1 96 ? -10.562 4.309 -0.852 1 97.5 96 TYR A CA 1
ATOM 765 C C . TYR A 1 96 ? -9.234 4.641 -0.184 1 97.5 96 TYR A C 1
ATOM 767 O O . TYR A 1 96 ? -9.055 4.41 1.016 1 97.5 96 TYR A O 1
ATOM 775 N N . TYR A 1 97 ? -8.336 5.234 -0.921 1 97.5 97 TYR A N 1
ATOM 776 C CA . TYR A 1 97 ? -6.996 5.465 -0.393 1 97.5 97 TYR A CA 1
ATOM 777 C C . TYR A 1 97 ? -7.008 6.551 0.676 1 97.5 97 TYR A C 1
ATOM 779 O O . TYR A 1 97 ? -6.254 6.48 1.648 1 97.5 97 TYR A O 1
ATOM 787 N N . ASP A 1 98 ? -7.867 7.539 0.534 1 97.88 98 ASP A N 1
ATOM 788 C CA . ASP A 1 98 ? -8.008 8.539 1.59 1 97.88 98 ASP A CA 1
ATOM 789 C C . ASP A 1 98 ? -8.484 7.895 2.893 1 97.88 98 ASP A C 1
ATOM 791 O O . ASP A 1 98 ? -8.008 8.25 3.973 1 97.88 98 ASP A O 1
ATOM 795 N N . SER A 1 99 ? -9.445 6.965 2.748 1 98.56 99 SER A N 1
ATOM 796 C CA . SER A 1 99 ? -9.961 6.305 3.943 1 98.56 99 SER A CA 1
ATOM 797 C C . SER A 1 99 ? -8.875 5.488 4.637 1 98.56 99 SER A C 1
ATOM 799 O O . SER A 1 99 ? -8.867 5.379 5.867 1 98.56 99 SER A O 1
ATOM 801 N N . ILE A 1 100 ? -7.957 4.898 3.9 1 98.69 100 ILE A N 1
ATOM 802 C CA . ILE A 1 100 ? -6.848 4.137 4.461 1 98.69 100 ILE A CA 1
ATOM 803 C C . ILE A 1 100 ? -5.926 5.07 5.246 1 98.69 100 ILE A C 1
ATOM 805 O O . ILE A 1 100 ? -5.496 4.742 6.352 1 98.69 100 ILE A O 1
ATOM 809 N N . ILE A 1 101 ? -5.664 6.234 4.703 1 98.81 101 ILE A N 1
ATOM 810 C CA . ILE A 1 101 ? -4.812 7.223 5.352 1 98.81 101 ILE A CA 1
ATOM 811 C C . ILE A 1 101 ? -5.469 7.707 6.645 1 98.81 101 ILE A C 1
ATOM 813 O O . ILE A 1 101 ? -4.832 7.727 7.699 1 98.81 101 ILE A O 1
ATOM 817 N N . VAL A 1 102 ? -6.723 8.055 6.566 1 98.88 102 VAL A N 1
ATOM 818 C CA . VAL A 1 102 ? -7.445 8.555 7.734 1 98.88 102 VAL A CA 1
ATOM 819 C C . VAL A 1 102 ? -7.531 7.461 8.797 1 98.88 102 VAL A C 1
ATOM 821 O O . VAL A 1 102 ? -7.328 7.723 9.984 1 98.88 102 VAL A O 1
ATOM 824 N N . SER A 1 103 ? -7.82 6.25 8.398 1 98.88 103 SER A N 1
ATOM 825 C CA . SER A 1 103 ? -7.875 5.109 9.305 1 98.88 103 SER A CA 1
ATOM 826 C C . SER A 1 103 ? -6.547 4.914 10.023 1 98.88 103 SER A C 1
ATOM 828 O O . SER A 1 103 ? -6.52 4.727 11.242 1 98.88 103 SER A O 1
ATOM 830 N N . SER A 1 104 ? -5.461 4.973 9.281 1 98.81 104 SER A N 1
ATOM 831 C CA . SER A 1 104 ? -4.129 4.832 9.859 1 98.81 104 SER A CA 1
ATOM 832 C C . SER A 1 104 ? -3.855 5.922 10.891 1 98.81 104 SER A C 1
ATOM 834 O O . SER A 1 104 ? -3.311 5.645 11.961 1 98.81 104 SER A O 1
ATOM 836 N N . ALA A 1 105 ? -4.246 7.141 10.555 1 98.81 105 ALA A N 1
ATOM 837 C CA . ALA A 1 105 ? -4.051 8.266 11.469 1 98.81 105 ALA A CA 1
ATOM 838 C C . ALA A 1 105 ? -4.84 8.062 12.758 1 98.81 105 ALA A C 1
ATOM 840 O O . ALA A 1 105 ? -4.309 8.25 13.852 1 98.81 105 ALA A O 1
ATOM 841 N N . LEU A 1 106 ? -6.062 7.656 12.656 1 98.81 106 LEU A N 1
ATOM 842 C CA . LEU A 1 106 ? -6.938 7.461 13.805 1 98.81 106 LEU A CA 1
ATOM 843 C C . LEU A 1 106 ? -6.41 6.348 14.711 1 98.81 106 LEU A C 1
ATOM 845 O O . LEU A 1 106 ? -6.348 6.508 15.93 1 98.81 106 LEU A O 1
ATOM 849 N N . LEU A 1 107 ? -6.02 5.285 14.125 1 98.62 107 LEU A N 1
ATOM 850 C CA . LEU A 1 107 ? -5.582 4.129 14.891 1 98.62 107 LEU A CA 1
ATOM 851 C C . LEU A 1 107 ? -4.219 4.383 15.531 1 98.62 107 LEU A C 1
ATOM 853 O O . LEU A 1 107 ? -3.814 3.666 16.453 1 98.62 107 LEU A O 1
ATOM 857 N N . SER A 1 108 ? -3.525 5.363 15.016 1 98.31 108 SER A N 1
ATOM 858 C CA . SER A 1 108 ? -2.254 5.766 15.609 1 98.31 108 SER A CA 1
ATOM 859 C C . SER A 1 108 ? -2.449 6.883 16.625 1 98.31 108 SER A C 1
ATOM 861 O O . SER A 1 108 ? -1.482 7.512 17.062 1 98.31 108 SER A O 1
ATOM 863 N N . ASP A 1 109 ? -3.646 7.254 16.953 1 98.06 109 ASP A N 1
ATOM 864 C CA . ASP A 1 109 ? -4.051 8.203 17.984 1 98.06 109 ASP A CA 1
ATOM 865 C C . ASP A 1 109 ? -3.615 9.625 17.625 1 98.06 109 ASP A C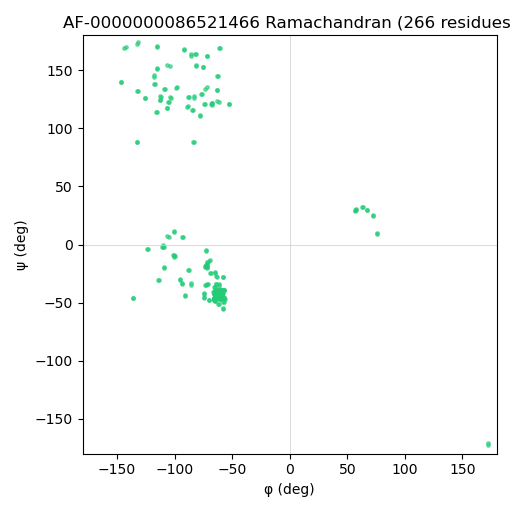 1
ATOM 867 O O . ASP A 1 109 ? -3.256 10.414 18.5 1 98.06 109 ASP A O 1
ATOM 871 N N . CYS A 1 110 ? -3.555 9.867 16.344 1 98.5 110 CYS A N 1
ATOM 872 C CA . CYS A 1 110 ? -3.24 11.219 15.922 1 98.5 110 CYS A CA 1
ATOM 873 C C . CYS A 1 110 ? -4.445 12.141 16.094 1 98.5 110 CYS A C 1
ATOM 875 O O . CYS A 1 110 ? -5.586 11.703 15.953 1 98.5 110 CYS A O 1
ATOM 877 N N . GLN A 1 111 ? -4.129 13.375 16.281 1 98.5 111 GLN A N 1
ATOM 878 C CA . GLN A 1 111 ? -5.18 14.375 16.438 1 98.5 111 GLN A CA 1
ATOM 879 C C . GLN A 1 111 ? -5.258 15.289 15.219 1 98.5 111 GLN A C 1
ATOM 881 O O . GLN A 1 111 ? -6.266 15.961 15 1 98.5 111 GLN A O 1
ATOM 886 N N . VAL A 1 112 ? -4.215 15.344 14.461 1 98.31 112 VAL A N 1
ATOM 887 C CA . VAL A 1 112 ? -4.16 16.172 13.266 1 98.31 112 VAL A CA 1
ATOM 888 C C . VAL A 1 112 ? -3.637 15.359 12.086 1 98.31 112 VAL A C 1
ATOM 890 O O . VAL A 1 112 ? -2.682 14.594 12.234 1 98.31 112 VAL A O 1
ATOM 893 N N . LEU A 1 113 ? -4.266 15.422 10.984 1 98.69 113 LEU A N 1
ATOM 894 C CA . LEU A 1 113 ? -3.809 14.914 9.695 1 98.69 113 LEU A CA 1
ATOM 895 C C . LEU A 1 113 ? -3.617 16.047 8.703 1 98.69 113 LEU A C 1
ATOM 897 O O . LEU A 1 113 ? -4.582 16.719 8.328 1 98.69 113 LEU A O 1
ATOM 901 N N . TYR A 1 114 ? -2.381 16.297 8.297 1 98.38 114 TYR A N 1
ATOM 902 C CA . TYR A 1 114 ? -2.131 17.266 7.234 1 98.38 114 TYR A CA 1
ATOM 903 C C . TYR A 1 114 ? -2.283 16.609 5.863 1 98.38 114 TYR A C 1
ATOM 905 O O . TYR A 1 114 ? -1.547 15.68 5.523 1 98.38 114 TYR A O 1
ATOM 913 N N . SER A 1 115 ? -3.252 17.062 5.117 1 98.31 115 SER A N 1
ATOM 914 C CA . SER A 1 115 ? -3.527 16.625 3.756 1 98.31 115 SER A CA 1
ATOM 915 C C . SER A 1 115 ? -4.082 17.75 2.904 1 98.31 115 SER A C 1
ATOM 917 O O . SER A 1 115 ? -4.887 18.562 3.381 1 98.31 115 SER A O 1
ATOM 919 N N . GLU A 1 116 ? -3.619 17.797 1.662 1 97.31 116 GLU A N 1
ATOM 920 C CA . GLU A 1 116 ? -4.055 18.875 0.778 1 97.31 116 GLU A CA 1
ATOM 921 C C . GLU A 1 116 ? -5.371 18.531 0.088 1 97.31 116 GLU A C 1
ATOM 923 O O . GLU A 1 116 ? -6.184 19.406 -0.189 1 97.31 116 GLU A O 1
ATOM 928 N N . ASP A 1 117 ? -5.664 17.266 -0.246 1 94.62 117 ASP A N 1
ATOM 929 C CA . ASP A 1 117 ? -6.727 16.891 -1.177 1 94.62 117 ASP A CA 1
ATOM 930 C C . ASP A 1 117 ? -7.969 16.422 -0.429 1 94.62 117 ASP A C 1
ATOM 932 O O . ASP A 1 117 ? -8.844 15.781 -1.018 1 94.62 117 ASP A O 1
ATOM 936 N N . MET A 1 118 ? -8 16.625 0.916 1 97.06 118 MET A N 1
ATOM 937 C CA . MET A 1 118 ? -9.188 16.297 1.698 1 97.06 118 MET A CA 1
ATOM 938 C C . MET A 1 118 ? -9.797 17.562 2.307 1 97.06 118 MET A C 1
ATOM 940 O O . MET A 1 118 ? -9.219 18.641 2.201 1 97.06 118 MET A O 1
ATOM 944 N N . GLN A 1 119 ? -10.961 17.453 2.867 1 96.5 119 GLN A N 1
ATOM 945 C CA . GLN A 1 119 ? -11.695 18.625 3.359 1 96.5 119 GLN A CA 1
ATOM 946 C C . GLN A 1 119 ? -11 19.234 4.566 1 96.5 119 GLN A C 1
ATOM 948 O O . GLN A 1 119 ? -10.914 18.609 5.629 1 96.5 119 GLN A O 1
ATOM 953 N N . HIS A 1 120 ? -10.625 20.516 4.418 1 97.75 120 HIS A N 1
ATOM 954 C CA . HIS A 1 120 ? -10 21.281 5.492 1 97.75 120 HIS A CA 1
ATOM 955 C C . HIS A 1 120 ? -10.938 21.438 6.68 1 97.75 120 HIS A C 1
ATOM 957 O O . HIS A 1 120 ? -12.125 21.719 6.504 1 97.75 120 HIS A O 1
ATOM 963 N N . ASN A 1 121 ? -10.445 21.188 7.887 1 98.25 121 ASN A N 1
ATOM 964 C CA . ASN A 1 121 ? -11.102 21.391 9.172 1 98.25 121 ASN A CA 1
ATOM 965 C C . ASN A 1 121 ? -12.148 20.312 9.438 1 98.25 121 ASN A C 1
ATOM 967 O O . ASN A 1 121 ? -12.977 20.453 10.344 1 98.25 121 ASN A O 1
ATOM 971 N N . LEU A 1 122 ? -12.18 19.266 8.602 1 98.31 122 LEU A N 1
ATOM 972 C CA . LEU A 1 122 ? -13.086 18.156 8.898 1 98.31 122 LEU A CA 1
ATOM 973 C C . LEU A 1 122 ? -12.641 17.406 10.156 1 98.31 122 LEU A C 1
ATOM 975 O O . LEU A 1 122 ? -11.484 16.984 10.25 1 98.31 122 LEU A O 1
ATOM 979 N N . LEU A 1 123 ? -13.469 17.312 11.164 1 98.69 123 LEU A N 1
ATOM 980 C CA . LEU A 1 123 ? -13.25 16.5 12.359 1 98.69 123 LEU A CA 1
ATOM 981 C C . LEU A 1 123 ? -13.789 15.094 12.156 1 98.69 123 LEU A C 1
ATOM 983 O O . LEU A 1 123 ? -14.984 14.906 11.891 1 98.69 123 LEU A O 1
ATOM 987 N N . VAL A 1 124 ? -12.906 14.133 12.227 1 98.69 124 VAL A N 1
ATOM 988 C CA . VAL A 1 124 ? -13.281 12.734 12.008 1 98.69 124 VAL A CA 1
ATOM 989 C C . VAL A 1 124 ? -13.328 12 13.344 1 98.69 124 VAL A C 1
ATOM 991 O O . VAL A 1 124 ? -12.352 12.016 14.102 1 98.69 124 VAL A O 1
ATOM 994 N N . ASP A 1 125 ? -14.43 11.383 13.742 1 98.06 125 ASP A N 1
ATOM 995 C CA . ASP A 1 125 ? -14.656 10.539 14.914 1 98.06 125 ASP A CA 1
ATOM 996 C C . ASP A 1 125 ? -14.297 11.273 16.203 1 98.06 125 ASP A C 1
ATOM 998 O O . ASP A 1 125 ? -13.734 10.68 17.125 1 98.06 125 ASP A O 1
ATOM 1002 N N . ASN A 1 126 ? -14.43 12.539 16.188 1 98.12 126 ASN A N 1
ATOM 1003 C CA . ASN A 1 126 ? -14.156 13.383 17.344 1 98.12 126 ASN A CA 1
ATOM 1004 C C . ASN A 1 126 ? -12.727 13.211 17.844 1 98.12 126 ASN A C 1
ATOM 1006 O O . ASN A 1 126 ? -12.469 13.25 19.047 1 98.12 126 ASN A O 1
ATOM 1010 N N . GLN A 1 127 ? -11.805 12.914 16.984 1 98.38 127 GLN A N 1
ATOM 1011 C CA . GLN A 1 127 ? -10.422 12.656 17.359 1 98.38 127 GLN A CA 1
ATOM 1012 C C . GLN A 1 127 ? -9.453 13.352 16.406 1 98.38 127 GLN A C 1
ATOM 1014 O O . GLN A 1 127 ? -8.539 14.055 16.844 1 98.38 127 GLN A O 1
ATOM 1019 N N . LEU A 1 128 ? -9.695 13.234 15.172 1 98.81 128 LEU A N 1
ATOM 1020 C CA . LEU A 1 128 ? -8.734 13.633 14.148 1 98.81 128 LEU A CA 1
ATOM 1021 C C . LEU A 1 128 ? -9.242 14.828 13.352 1 98.81 128 LEU A C 1
ATOM 1023 O O . LEU A 1 128 ? -10.328 14.781 12.773 1 98.81 128 LEU A O 1
ATOM 1027 N N . THR A 1 129 ? -8.531 15.891 13.273 1 98.81 129 THR A N 1
ATOM 1028 C CA . THR A 1 129 ? -8.852 17.031 12.414 1 98.81 129 THR A CA 1
ATOM 1029 C C . THR A 1 129 ? -7.961 17.031 11.18 1 98.81 129 THR A C 1
ATOM 1031 O O . THR A 1 129 ? -6.734 16.938 11.281 1 98.81 129 THR A O 1
ATOM 1034 N N . ILE A 1 130 ? -8.562 17.078 10.039 1 98.75 130 ILE A N 1
ATOM 1035 C CA . ILE A 1 130 ? -7.828 17.172 8.781 1 98.75 130 ILE A CA 1
ATOM 1036 C C . ILE A 1 130 ? -7.551 18.641 8.453 1 98.75 130 ILE A C 1
ATOM 1038 O O . ILE A 1 130 ? -8.469 19.453 8.438 1 98.75 130 ILE A O 1
ATOM 1042 N N . LEU A 1 131 ? -6.281 18.922 8.203 1 98.56 131 LEU A N 1
ATOM 1043 C CA . LEU A 1 131 ? -5.883 20.297 7.898 1 98.56 131 LEU A CA 1
ATOM 1044 C C . LEU A 1 131 ? -5.113 20.359 6.582 1 98.56 131 LEU A C 1
ATOM 1046 O O . LEU A 1 131 ? -4.191 19.562 6.359 1 98.56 131 LEU A O 1
ATOM 1050 N N . ASP A 1 132 ? -5.547 21.172 5.707 1 98.44 132 ASP A N 1
ATOM 1051 C CA . ASP A 1 132 ? -4.738 21.562 4.555 1 98.44 132 ASP A CA 1
ATOM 1052 C C . ASP A 1 132 ? -3.689 22.609 4.941 1 98.44 132 ASP A C 1
ATOM 1054 O O . ASP A 1 132 ? -4.023 23.75 5.219 1 98.44 132 ASP A O 1
ATOM 1058 N N . PRO A 1 133 ? -2.459 22.219 4.918 1 97.56 133 PRO A N 1
ATOM 1059 C CA . PRO A 1 133 ? -1.439 23.141 5.41 1 97.56 133 PRO A CA 1
ATOM 1060 C C . PRO A 1 133 ? -1.182 24.297 4.449 1 97.56 133 PRO A C 1
ATOM 1062 O O . PRO A 1 133 ? -0.468 25.25 4.789 1 97.56 133 PRO A O 1
ATOM 1065 N N . PHE A 1 134 ? -1.839 24.25 3.248 1 96.44 134 PHE A N 1
ATOM 1066 C CA . PHE A 1 134 ? -1.595 25.266 2.238 1 96.44 134 PHE A CA 1
ATOM 1067 C C . PHE A 1 134 ? -2.801 26.188 2.096 1 96.44 134 PHE A C 1
ATOM 1069 O O . PHE A 1 134 ? -2.822 27.062 1.229 1 96.44 134 PHE A O 1
ATOM 1076 N N . ALA A 1 135 ? -3.801 25.875 2.852 1 87.31 135 ALA A N 1
ATOM 1077 C CA . ALA A 1 135 ? -5.016 26.672 2.775 1 87.31 135 ALA A CA 1
ATOM 1078 C C . ALA A 1 135 ? -4.789 28.062 3.359 1 87.31 135 ALA A C 1
ATOM 1080 O O . ALA A 1 135 ? -3.904 28.25 4.199 1 87.31 135 ALA A O 1
ATOM 1081 N N . MET B 1 1 ? 8.891 -30.969 0.919 1 56.72 1 MET B N 1
ATOM 1082 C CA . MET B 1 1 ? 8.586 -29.688 1.554 1 56.72 1 MET B CA 1
ATOM 1083 C C . MET B 1 1 ? 7.699 -28.828 0.654 1 56.72 1 MET B C 1
ATOM 1085 O O . MET B 1 1 ? 7.867 -28.828 -0.566 1 56.72 1 MET B O 1
ATOM 1089 N N . ASN B 1 2 ? 6.406 -28.5 0.989 1 80.38 2 ASN B N 1
ATOM 1090 C CA . ASN B 1 2 ? 5.445 -27.859 0.099 1 80.38 2 ASN B CA 1
ATOM 1091 C C . ASN B 1 2 ? 5.926 -26.469 -0.346 1 80.38 2 ASN B C 1
ATOM 1093 O O . ASN B 1 2 ? 6.449 -25.703 0.461 1 80.38 2 ASN B O 1
ATOM 1097 N N . VAL B 1 3 ? 6.035 -26.297 -1.643 1 91.38 3 VAL B N 1
ATOM 1098 C CA . VAL B 1 3 ? 6.469 -25.062 -2.283 1 91.38 3 VAL B CA 1
ATOM 1099 C C . VAL B 1 3 ? 5.629 -23.891 -1.777 1 91.38 3 VAL B C 1
ATOM 1101 O O . VAL B 1 3 ? 4.398 -23.969 -1.739 1 91.38 3 VAL B O 1
ATOM 1104 N N . LYS B 1 4 ? 6.316 -22.891 -1.177 1 96.19 4 LYS B N 1
ATOM 1105 C CA . LYS B 1 4 ? 5.605 -21.688 -0.75 1 96.19 4 LYS B CA 1
ATOM 1106 C C . LYS B 1 4 ? 5.297 -20.797 -1.938 1 96.19 4 LYS B C 1
ATOM 1108 O O . LYS B 1 4 ? 6.188 -20.453 -2.719 1 96.19 4 LYS B O 1
ATOM 1113 N N . VAL B 1 5 ? 4.012 -20.391 -2.021 1 97.5 5 VAL B N 1
ATOM 1114 C CA . VAL B 1 5 ? 3.52 -19.672 -3.199 1 97.5 5 VAL B CA 1
ATOM 1115 C C . VAL B 1 5 ? 3.049 -18.281 -2.805 1 97.5 5 VAL B C 1
ATOM 1117 O O . VAL B 1 5 ? 2.438 -18.094 -1.748 1 97.5 5 VAL B O 1
ATOM 1120 N N . PHE B 1 6 ? 3.393 -17.328 -3.646 1 98.44 6 PHE B N 1
ATOM 1121 C CA . PHE B 1 6 ? 2.896 -15.953 -3.551 1 98.44 6 PHE B CA 1
ATOM 1122 C C . PHE B 1 6 ? 1.924 -15.648 -4.684 1 98.44 6 PHE B C 1
ATOM 1124 O O . PHE B 1 6 ? 2.168 -16.016 -5.836 1 98.44 6 PHE B O 1
ATOM 1131 N N . ILE B 1 7 ? 0.792 -15.039 -4.352 1 98.12 7 ILE B N 1
ATOM 1132 C CA . ILE B 1 7 ? -0.192 -14.711 -5.375 1 98.12 7 ILE B CA 1
ATOM 1133 C C . ILE B 1 7 ? -0.274 -13.195 -5.543 1 98.12 7 ILE B C 1
ATOM 1135 O O . ILE B 1 7 ? -0.48 -12.461 -4.57 1 98.12 7 ILE B O 1
ATOM 1139 N N . ASP B 1 8 ? -0.146 -12.695 -6.707 1 98 8 ASP B N 1
ATOM 1140 C CA . ASP B 1 8 ? -0.19 -11.281 -7.07 1 98 8 ASP B CA 1
ATOM 1141 C C . ASP B 1 8 ? -1.631 -10.797 -7.203 1 98 8 ASP B C 1
ATOM 1143 O O . ASP B 1 8 ? -2.555 -11.602 -7.332 1 98 8 ASP B O 1
ATOM 1147 N N . SER B 1 9 ? -1.771 -9.477 -7.203 1 97.62 9 SER B N 1
ATOM 1148 C CA . SER B 1 9 ? -3.084 -8.844 -7.246 1 97.62 9 SER B CA 1
ATOM 1149 C C . SER B 1 9 ? -3.82 -9.18 -8.539 1 97.62 9 SER B C 1
ATOM 1151 O O . SER B 1 9 ? -5.02 -9.453 -8.523 1 97.62 9 SER B O 1
ATOM 1153 N N . ASN B 1 10 ? -3.117 -9.141 -9.68 1 95.62 10 ASN B N 1
ATOM 1154 C CA . ASN B 1 10 ? -3.762 -9.336 -10.969 1 95.62 10 ASN B CA 1
ATOM 1155 C C . ASN B 1 10 ? -4.363 -10.734 -11.094 1 95.62 10 ASN B C 1
ATOM 1157 O O . ASN B 1 10 ? -5.332 -10.938 -11.828 1 95.62 10 ASN B O 1
ATOM 1161 N N . VAL B 1 11 ? -3.799 -11.711 -10.398 1 96.31 11 VAL B N 1
ATOM 1162 C CA . VAL B 1 11 ? -4.355 -13.055 -10.391 1 96.31 11 VAL B CA 1
ATOM 1163 C C . VAL B 1 11 ? -5.617 -13.094 -9.531 1 96.31 11 VAL B C 1
ATOM 1165 O O . VAL B 1 11 ? -6.637 -13.656 -9.938 1 96.31 11 VAL B O 1
ATOM 1168 N N . PHE B 1 12 ? -5.551 -12.422 -8.406 1 93.31 12 PHE B N 1
ATOM 1169 C CA . PHE B 1 12 ? -6.684 -12.375 -7.484 1 93.31 12 PHE B CA 1
ATOM 1170 C C . PHE B 1 12 ? -7.895 -11.734 -8.148 1 93.31 12 PHE B C 1
ATOM 1172 O O . PHE B 1 12 ? -9.031 -12.172 -7.93 1 93.31 12 PHE B O 1
ATOM 1179 N N . LEU B 1 13 ? -7.707 -10.758 -8.922 1 95 13 LEU B N 1
ATOM 1180 C CA . LEU B 1 13 ? -8.781 -9.969 -9.508 1 95 13 LEU B CA 1
ATOM 1181 C C . LEU B 1 13 ? -9.625 -10.812 -10.453 1 95 13 LEU B C 1
ATOM 1183 O O . LEU B 1 13 ? -10.828 -10.562 -10.617 1 95 13 LEU B O 1
ATOM 1187 N N . TYR B 1 14 ? -9.062 -11.891 -10.992 1 94.56 14 TYR B N 1
ATOM 1188 C CA . TYR B 1 14 ? -9.805 -12.734 -11.922 1 94.56 14 TYR B CA 1
ATOM 1189 C C . TYR B 1 14 ? -10.844 -13.57 -11.188 1 94.56 14 TYR B C 1
ATOM 1191 O O . TYR B 1 14 ? -11.781 -14.078 -11.797 1 94.56 14 TYR B O 1
ATOM 1199 N N . THR B 1 15 ? -10.648 -13.688 -9.906 1 94.31 15 THR B N 1
ATOM 1200 C CA . THR B 1 15 ? -11.625 -14.469 -9.148 1 94.31 15 THR B CA 1
ATOM 1201 C C . THR B 1 15 ? -12.945 -13.703 -9.023 1 94.31 15 THR B C 1
ATOM 1203 O O . THR B 1 15 ? -13.977 -14.297 -8.719 1 94.31 15 THR B O 1
ATOM 1206 N N . PHE B 1 16 ? -12.93 -12.359 -9.328 1 92.31 16 PHE B N 1
ATOM 1207 C CA . PHE B 1 16 ? -14.102 -11.531 -9.07 1 92.31 16 PHE B CA 1
ATOM 1208 C C . PHE B 1 16 ? -14.758 -11.094 -10.375 1 92.31 16 PHE B C 1
ATOM 1210 O O . PHE B 1 16 ? -15.75 -10.359 -10.359 1 92.31 16 PHE B O 1
ATOM 1217 N N . THR B 1 17 ? -14.164 -11.477 -11.477 1 88.19 17 THR B N 1
ATOM 1218 C CA . THR B 1 17 ? -14.719 -11.031 -12.75 1 88.19 17 THR B CA 1
ATOM 1219 C C . THR B 1 17 ? -15.172 -12.227 -13.586 1 88.19 17 THR B C 1
ATOM 1221 O O . THR B 1 17 ? -14.539 -13.281 -13.562 1 88.19 17 THR B O 1
ATOM 1224 N N . ASP B 1 18 ? -16.234 -12.023 -14.297 1 87.5 18 ASP B N 1
ATOM 1225 C CA . ASP B 1 18 ? -16.734 -13.078 -15.172 1 87.5 18 ASP B CA 1
ATOM 1226 C C . ASP B 1 18 ? -16.422 -12.773 -16.641 1 87.5 18 ASP B C 1
ATOM 1228 O O . ASP B 1 18 ? -16.891 -13.484 -17.531 1 87.5 18 ASP B O 1
ATOM 1232 N N . LYS B 1 19 ? -15.695 -11.75 -16.859 1 90.88 19 LYS B N 1
ATOM 1233 C CA . LYS B 1 19 ? -15.391 -11.328 -18.234 1 90.88 19 LYS B CA 1
ATOM 1234 C C . LYS B 1 19 ? -14.484 -12.344 -18.922 1 90.88 19 LYS B C 1
ATOM 1236 O O . LYS B 1 19 ? -14.484 -12.445 -20.156 1 90.88 19 LYS B O 1
ATOM 1241 N N . GLU B 1 20 ? -13.703 -13.125 -18.188 1 94.44 20 GLU B N 1
ATOM 1242 C CA . GLU B 1 20 ? -12.805 -14.156 -18.672 1 94.44 20 GLU B CA 1
ATOM 1243 C C . GLU B 1 20 ? -12.969 -15.453 -17.891 1 94.44 20 GLU B C 1
ATOM 1245 O O . GLU B 1 20 ? -12.156 -15.773 -17.016 1 94.44 20 GLU B O 1
ATOM 1250 N N . PRO B 1 21 ? -13.859 -16.266 -18.328 1 95.31 21 PRO B N 1
ATOM 1251 C CA . PRO B 1 21 ? -14.25 -17.422 -17.531 1 95.31 21 PRO B CA 1
ATOM 1252 C C . PRO B 1 21 ? -13.109 -18.422 -17.344 1 95.31 21 PRO B C 1
ATOM 1254 O O . PRO B 1 21 ? -12.977 -19.016 -16.266 1 95.31 21 PRO B O 1
ATOM 1257 N N . LEU B 1 22 ? -12.367 -18.672 -18.344 1 95.94 22 LEU B N 1
ATOM 1258 C CA . LEU B 1 22 ? -11.258 -19.609 -18.219 1 95.94 22 LEU B CA 1
ATOM 1259 C C . LEU B 1 22 ? -10.227 -19.109 -17.203 1 95.94 22 LEU B C 1
ATOM 1261 O O . LEU B 1 22 ? -9.789 -19.875 -16.344 1 95.94 22 LEU B O 1
ATOM 1265 N N . LYS B 1 23 ? -9.875 -17.844 -17.281 1 97.06 23 LYS B N 1
ATOM 1266 C CA . LYS B 1 23 ? -8.93 -17.281 -16.328 1 97.06 23 LYS B CA 1
ATOM 1267 C C . LYS B 1 23 ? -9.516 -17.266 -14.922 1 97.06 23 LYS B C 1
ATOM 1269 O O . LYS B 1 23 ? -8.797 -17.469 -13.938 1 97.06 23 LYS B O 1
ATOM 1274 N N . GLN B 1 24 ? -10.789 -17.016 -14.867 1 96.62 24 GLN B N 1
ATOM 1275 C CA . GLN B 1 24 ? -11.453 -17.016 -13.57 1 96.62 24 GLN B CA 1
ATOM 1276 C C . GLN B 1 24 ? -11.352 -18.375 -12.898 1 96.62 24 GLN B C 1
ATOM 1278 O O . GLN B 1 24 ? -11.031 -18.469 -11.719 1 96.62 24 GLN B O 1
ATOM 1283 N N . ASN B 1 25 ? -11.586 -19.438 -13.703 1 96.69 25 ASN B N 1
ATOM 1284 C CA . ASN B 1 25 ? -11.531 -20.781 -13.164 1 96.69 25 ASN B CA 1
ATOM 1285 C C . ASN B 1 25 ? -10.125 -21.125 -12.672 1 96.69 25 ASN B C 1
ATOM 1287 O O . ASN B 1 25 ? -9.961 -21.719 -11.602 1 96.69 25 ASN B O 1
ATOM 1291 N N . ILE B 1 26 ? -9.148 -20.75 -13.406 1 97.19 26 ILE B N 1
ATOM 1292 C CA . ILE B 1 26 ? -7.762 -21.016 -13.039 1 97.19 26 ILE B CA 1
ATOM 1293 C C . ILE B 1 26 ? -7.41 -20.234 -11.773 1 97.19 26 ILE B C 1
ATOM 1295 O O . ILE B 1 26 ? -6.836 -20.781 -10.828 1 97.19 26 ILE B O 1
ATOM 1299 N N . ALA B 1 27 ? -7.773 -18.984 -11.75 1 97.19 27 ALA B N 1
ATOM 1300 C CA . ALA B 1 27 ? -7.484 -18.125 -10.602 1 97.19 27 ALA B CA 1
ATOM 1301 C C . ALA B 1 27 ? -8.156 -18.641 -9.336 1 97.19 27 ALA B C 1
ATOM 1303 O O . ALA B 1 27 ? -7.539 -18.703 -8.273 1 97.19 27 ALA B O 1
ATOM 1304 N N . LYS B 1 28 ? -9.406 -19.094 -9.469 1 96 28 LYS B N 1
ATOM 1305 C CA . LYS B 1 28 ? -10.141 -19.625 -8.328 1 96 28 LYS B CA 1
ATOM 1306 C C . LYS B 1 28 ? -9.469 -20.875 -7.785 1 96 28 LYS B C 1
ATOM 1308 O O . LYS B 1 28 ? -9.312 -21.031 -6.57 1 96 28 LYS B O 1
ATOM 1313 N N . ALA B 1 29 ? -9.055 -21.688 -8.688 1 95.94 29 ALA B N 1
ATOM 1314 C CA . ALA B 1 29 ? -8.367 -22.906 -8.266 1 95.94 29 ALA B CA 1
ATOM 1315 C C . ALA B 1 29 ? -7.062 -22.594 -7.551 1 95.94 29 ALA B C 1
ATOM 1317 O O . ALA B 1 29 ? -6.727 -23.219 -6.539 1 95.94 29 ALA B O 1
ATOM 1318 N N . LEU B 1 30 ? -6.375 -21.609 -8.008 1 95.5 30 LEU B N 1
ATOM 1319 C CA . LEU B 1 30 ? -5.074 -21.234 -7.465 1 95.5 30 LEU B CA 1
ATOM 1320 C C . LEU B 1 30 ? -5.227 -20.625 -6.078 1 95.5 30 LEU B C 1
ATOM 1322 O O . LEU B 1 30 ? -4.512 -21 -5.145 1 95.5 30 LEU B O 1
ATOM 1326 N N . VAL B 1 31 ? -6.145 -19.703 -5.91 1 94.06 31 VAL B N 1
ATOM 1327 C CA . VAL B 1 31 ? -6.262 -18.953 -4.66 1 94.06 31 VAL B CA 1
ATOM 1328 C C . VAL B 1 31 ? -6.824 -19.859 -3.568 1 94.06 31 VAL B C 1
ATOM 1330 O O . VAL B 1 31 ? -6.605 -19.625 -2.379 1 94.06 31 VAL B O 1
ATOM 1333 N N . LEU B 1 32 ? -7.445 -20.984 -3.992 1 91.44 32 LEU B N 1
ATOM 1334 C CA . LEU B 1 32 ? -8.078 -21.875 -3.029 1 91.44 32 LEU B CA 1
ATOM 1335 C C . LEU B 1 32 ? -7.191 -23.078 -2.73 1 91.44 32 LEU B C 1
ATOM 1337 O O . LEU B 1 32 ? -7.477 -23.859 -1.819 1 91.44 32 LEU B O 1
ATOM 1341 N N . ALA B 1 33 ? -6.117 -23.312 -3.463 1 89.5 33 ALA B N 1
ATOM 1342 C CA . ALA B 1 33 ? -5.305 -24.516 -3.422 1 89.5 33 ALA B CA 1
ATOM 1343 C C . ALA B 1 33 ? -4.535 -24.625 -2.107 1 89.5 33 ALA B C 1
ATOM 1345 O O . ALA B 1 33 ? -4.129 -25.719 -1.701 1 89.5 33 ALA B O 1
ATOM 1346 N N . GLY B 1 34 ? -4.414 -23.625 -1.275 1 84.56 34 GLY B N 1
ATOM 1347 C CA . GLY B 1 34 ? -3.65 -23.719 -0.043 1 84.56 34 GLY B CA 1
ATOM 1348 C C . GLY B 1 34 ? -3.484 -22.391 0.67 1 84.56 34 GLY B C 1
ATOM 1349 O O . GLY B 1 34 ? -4.184 -21.422 0.364 1 84.56 34 GLY B O 1
ATOM 1350 N N . ARG B 1 35 ? -2.584 -22.641 1.714 1 89.06 35 ARG B N 1
ATOM 1351 C CA . ARG B 1 35 ? -2.246 -21.438 2.467 1 89.06 35 ARG B CA 1
ATOM 1352 C C . ARG B 1 35 ? -1.133 -20.656 1.779 1 89.06 35 ARG B C 1
ATOM 1354 O O . ARG B 1 35 ? 0.043 -20.812 2.115 1 89.06 35 ARG B O 1
ATOM 1361 N N . HIS B 1 36 ? -1.574 -19.797 0.906 1 96.44 36 HIS B N 1
ATOM 1362 C CA . HIS B 1 36 ? -0.627 -19.016 0.125 1 96.44 36 HIS B CA 1
ATOM 1363 C C . HIS B 1 36 ? -0.197 -17.766 0.881 1 96.44 36 HIS B C 1
ATOM 1365 O O . HIS B 1 36 ? -0.752 -17.453 1.937 1 96.44 36 HIS B O 1
ATOM 1371 N N . THR B 1 37 ? 0.887 -17.219 0.391 1 98.12 37 THR B N 1
ATOM 1372 C CA . THR B 1 37 ? 1.364 -15.938 0.887 1 98.12 37 THR B CA 1
ATOM 1373 C C . THR B 1 37 ? 0.937 -14.805 -0.044 1 98.12 37 THR B C 1
ATOM 1375 O O . THR B 1 37 ? 0.955 -14.961 -1.267 1 98.12 37 THR B O 1
ATOM 1378 N N . ILE B 1 38 ? 0.462 -13.75 0.517 1 98.31 38 ILE B N 1
ATOM 1379 C CA . ILE B 1 38 ? 0.254 -12.5 -0.213 1 98.31 38 ILE B CA 1
ATOM 1380 C C . ILE B 1 38 ? 0.839 -11.336 0.58 1 98.31 38 ILE B C 1
ATOM 1382 O O . ILE B 1 38 ? 1.423 -11.531 1.647 1 98.31 38 ILE B O 1
ATOM 1386 N N . SER B 1 39 ? 0.832 -10.18 0.014 1 98.5 39 SER B N 1
ATOM 1387 C CA . SER B 1 39 ? 1.275 -8.969 0.685 1 98.5 39 SER B CA 1
ATOM 1388 C C . SER B 1 39 ? 0.093 -8.07 1.05 1 98.5 39 SER B C 1
ATOM 1390 O O . SER B 1 39 ? -0.959 -8.133 0.41 1 98.5 39 SER B O 1
ATOM 1392 N N . VAL B 1 40 ? 0.32 -7.281 2.07 1 98.5 40 VAL B N 1
ATOM 1393 C CA . VAL B 1 40 ? -0.682 -6.27 2.393 1 98.5 40 VAL B CA 1
ATOM 1394 C C . VAL B 1 40 ? -0.904 -5.359 1.187 1 98.5 40 VAL B C 1
ATOM 1396 O O . VAL B 1 40 ? -1.999 -4.824 1 1 98.5 40 VAL B O 1
ATOM 1399 N N . GLN B 1 41 ? 0.109 -5.18 0.332 1 97.94 41 GLN B N 1
ATOM 1400 C CA . GLN B 1 41 ? -0.044 -4.453 -0.922 1 97.94 41 GLN B CA 1
ATOM 1401 C C . GLN B 1 41 ? -1.115 -5.09 -1.802 1 97.94 41 GLN B C 1
ATOM 1403 O O . GLN B 1 41 ? -1.91 -4.387 -2.43 1 97.94 41 GLN B O 1
ATOM 1408 N N . VAL B 1 42 ? -1.145 -6.398 -1.866 1 98.31 42 VAL B N 1
ATOM 1409 C CA . VAL B 1 42 ? -2.131 -7.117 -2.668 1 98.31 42 VAL B CA 1
ATOM 1410 C C . VAL B 1 42 ? -3.527 -6.891 -2.094 1 98.31 42 VAL B C 1
ATOM 1412 O O . VAL B 1 42 ? -4.465 -6.582 -2.832 1 98.31 42 VAL B O 1
ATOM 1415 N N . VAL B 1 43 ? -3.666 -7.012 -0.753 1 98.5 43 VAL B N 1
ATOM 1416 C CA . VAL B 1 43 ? -4.949 -6.781 -0.099 1 98.5 43 VAL B CA 1
ATOM 1417 C C . VAL B 1 43 ? -5.449 -5.375 -0.42 1 98.5 43 VAL B C 1
ATOM 1419 O O . VAL B 1 43 ? -6.609 -5.195 -0.794 1 98.5 43 VAL B O 1
ATOM 1422 N N . ASN B 1 44 ? -4.562 -4.441 -0.318 1 98.44 44 ASN B N 1
ATOM 1423 C CA . ASN B 1 44 ? -4.883 -3.035 -0.528 1 98.44 44 ASN B CA 1
ATOM 1424 C C . ASN B 1 44 ? -5.285 -2.762 -1.975 1 98.44 44 ASN B C 1
ATOM 1426 O O . ASN B 1 44 ? -6.328 -2.15 -2.229 1 98.44 44 ASN B O 1
ATOM 1430 N N . GLU B 1 45 ? -4.543 -3.256 -2.953 1 97.62 45 GLU B N 1
ATOM 1431 C CA . GLU B 1 45 ? -4.789 -3.053 -4.379 1 97.62 45 GLU B CA 1
ATOM 1432 C C . GLU B 1 45 ? -6.086 -3.723 -4.816 1 97.62 45 GLU B C 1
ATOM 1434 O O . GLU B 1 45 ? -6.895 -3.121 -5.527 1 97.62 45 GLU B O 1
ATOM 1439 N N . VAL B 1 46 ? -6.305 -4.953 -4.441 1 97.62 46 VAL B N 1
ATOM 1440 C CA . VAL B 1 46 ? -7.5 -5.688 -4.836 1 97.62 46 VAL B CA 1
ATOM 1441 C C . VAL B 1 46 ? -8.734 -5.031 -4.23 1 97.62 46 VAL B C 1
ATOM 1443 O O . VAL B 1 46 ? -9.758 -4.863 -4.91 1 97.62 46 VAL B O 1
ATOM 1446 N N . SER B 1 47 ? -8.625 -4.641 -2.953 1 98.19 47 SER B N 1
ATOM 1447 C CA . SER B 1 47 ? -9.742 -3.965 -2.299 1 98.19 47 SER B CA 1
ATOM 1448 C C . SER B 1 47 ? -10.156 -2.715 -3.068 1 98.19 47 SER B C 1
ATOM 1450 O O . SER B 1 47 ? -11.344 -2.49 -3.305 1 98.19 47 SER B O 1
ATOM 1452 N N . ASN B 1 48 ? -9.211 -1.909 -3.443 1 97.75 48 ASN B N 1
ATOM 1453 C CA . ASN B 1 48 ? -9.5 -0.704 -4.215 1 97.75 48 ASN B CA 1
ATOM 1454 C C . ASN B 1 48 ? -10.172 -1.035 -5.543 1 97.75 48 ASN B C 1
ATOM 1456 O O . ASN B 1 48 ? -11.141 -0.387 -5.93 1 97.75 48 ASN B O 1
ATOM 1460 N N . ASN B 1 49 ? -9.648 -2.051 -6.234 1 96.56 49 ASN B N 1
ATOM 1461 C CA . ASN B 1 49 ? -10.195 -2.449 -7.527 1 96.56 49 ASN B CA 1
ATOM 1462 C C . ASN B 1 49 ? -11.617 -2.971 -7.395 1 96.56 49 ASN B C 1
ATOM 1464 O O . ASN B 1 49 ? -12.477 -2.662 -8.227 1 96.56 49 ASN B O 1
ATOM 1468 N N . LEU B 1 50 ? -11.852 -3.758 -6.348 1 95.44 50 LEU B N 1
ATOM 1469 C CA . LEU B 1 50 ? -13.195 -4.289 -6.117 1 95.44 50 LEU B CA 1
ATOM 1470 C C . LEU B 1 50 ? -14.203 -3.16 -5.922 1 95.44 50 LEU B C 1
ATOM 1472 O O . LEU B 1 50 ? -15.305 -3.209 -6.465 1 95.44 50 LEU B O 1
ATOM 1476 N N . LEU B 1 51 ? -13.789 -2.17 -5.215 1 95.12 51 LEU B N 1
ATOM 1477 C CA . LEU B 1 51 ? -14.68 -1.057 -4.914 1 95.12 51 LEU B CA 1
ATOM 1478 C C . LEU B 1 51 ? -14.883 -0.17 -6.137 1 95.12 51 LEU B C 1
ATOM 1480 O O . LEU B 1 51 ? -16.016 0.11 -6.531 1 95.12 51 LEU B O 1
ATOM 1484 N N . LYS B 1 52 ? -13.867 0.206 -6.887 1 92.31 52 LYS B N 1
ATOM 1485 C CA . LYS B 1 52 ? -13.922 1.237 -7.918 1 92.31 52 L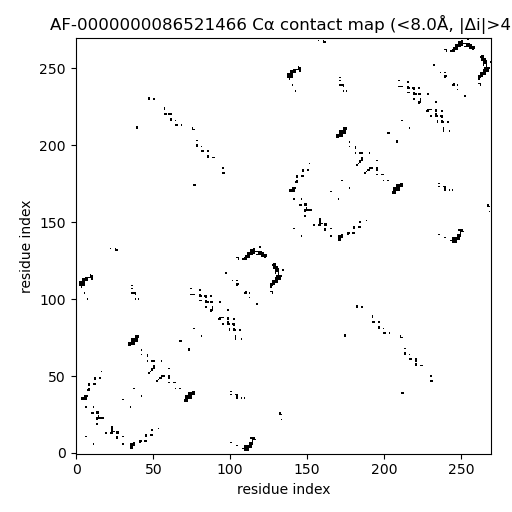YS B CA 1
ATOM 1486 C C . LYS B 1 52 ? -14.258 0.635 -9.281 1 92.31 52 LYS B C 1
ATOM 1488 O O . LYS B 1 52 ? -15.047 1.202 -10.039 1 92.31 52 LYS B O 1
ATOM 1493 N N . LYS B 1 53 ? -13.617 -0.45 -9.562 1 88.19 53 LYS B N 1
ATOM 149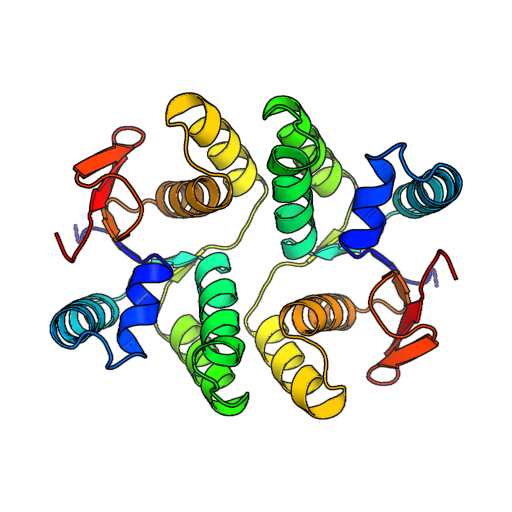4 C CA . LYS B 1 53 ? -13.727 -0.973 -10.922 1 88.19 53 LYS B CA 1
ATOM 1495 C C . LYS B 1 53 ? -14.852 -2 -11.023 1 88.19 53 LYS B C 1
ATOM 1497 O O . LYS B 1 53 ? -15.531 -2.076 -12.047 1 88.19 53 LYS B O 1
ATOM 1502 N N . LEU B 1 54 ? -15.078 -2.768 -9.961 1 87.88 54 LEU B N 1
ATOM 1503 C CA . LEU B 1 54 ? -16.094 -3.814 -10.039 1 87.88 54 LEU B CA 1
ATOM 1504 C C . LEU B 1 54 ? -17.391 -3.367 -9.375 1 87.88 54 LEU B C 1
ATOM 1506 O O . LEU B 1 54 ? -18.406 -4.07 -9.445 1 87.88 54 LEU B O 1
ATOM 1510 N N . GLY B 1 55 ? -17.359 -2.188 -8.656 1 88.5 55 GLY B N 1
ATOM 1511 C CA . GLY B 1 55 ? -18.562 -1.558 -8.125 1 88.5 55 GLY B CA 1
ATOM 1512 C C . GLY B 1 55 ? -19.156 -2.307 -6.949 1 88.5 55 GLY B C 1
ATOM 1513 O O . GLY B 1 55 ? -20.359 -2.26 -6.727 1 88.5 55 GLY B O 1
ATOM 1514 N N . LEU B 1 56 ? -18.297 -3.033 -6.285 1 91.94 56 LEU B N 1
ATOM 1515 C CA . LEU B 1 56 ? -18.781 -3.703 -5.086 1 91.94 56 LEU B CA 1
ATOM 1516 C C . LEU B 1 56 ? -19.016 -2.701 -3.959 1 91.94 56 LEU B C 1
ATOM 1518 O O . LEU B 1 56 ? -18.547 -1.566 -4.023 1 91.94 56 LEU B O 1
ATOM 1522 N N . VAL B 1 57 ? -19.812 -3.191 -2.984 1 93.62 57 VAL B N 1
ATOM 1523 C CA . VAL B 1 57 ? -20.094 -2.312 -1.854 1 93.62 57 VAL B CA 1
ATOM 1524 C C . VAL B 1 57 ? -19.062 -2.555 -0.75 1 93.62 57 VAL B C 1
ATOM 1526 O O . VAL B 1 57 ? -18.328 -3.549 -0.78 1 93.62 57 VAL B O 1
ATOM 1529 N N . ASN B 1 58 ? -18.984 -1.704 0.228 1 94.94 58 ASN B N 1
ATOM 1530 C CA . ASN B 1 58 ? -18.016 -1.748 1.312 1 94.94 58 ASN B CA 1
ATOM 1531 C C . ASN B 1 58 ? -18.078 -3.076 2.064 1 94.94 58 ASN B C 1
ATOM 1533 O O . ASN B 1 58 ? -17.031 -3.617 2.455 1 94.94 58 ASN B O 1
ATOM 1537 N N . ALA B 1 59 ? -19.25 -3.543 2.236 1 94.88 59 ALA B N 1
ATOM 1538 C CA . ALA B 1 59 ? -19.422 -4.797 2.963 1 94.88 59 ALA B CA 1
ATOM 1539 C C . ALA B 1 59 ? -18.734 -5.949 2.234 1 94.88 59 ALA B C 1
ATOM 1541 O O . ALA B 1 59 ? -18.109 -6.809 2.865 1 94.88 59 ALA B O 1
ATOM 1542 N N . ASP B 1 60 ? -18.828 -5.984 0.922 1 94.75 60 ASP B N 1
ATOM 1543 C CA . ASP B 1 60 ? -18.156 -7.004 0.114 1 94.75 60 ASP B CA 1
ATOM 1544 C C . ASP B 1 60 ? -16.641 -6.879 0.208 1 94.75 60 ASP B C 1
ATOM 1546 O O . ASP B 1 60 ? -15.938 -7.887 0.293 1 94.75 60 ASP B O 1
ATOM 1550 N N . VAL B 1 61 ? -16.172 -5.688 0.177 1 96.25 61 VAL B N 1
ATOM 1551 C CA . VAL B 1 61 ? -14.734 -5.438 0.275 1 96.25 61 VAL B CA 1
ATOM 1552 C C . VAL B 1 61 ? -14.219 -5.883 1.644 1 96.25 61 VAL B C 1
ATOM 1554 O O . VAL B 1 61 ? -13.156 -6.496 1.747 1 96.25 61 VAL B O 1
ATOM 1557 N N . GLN B 1 62 ? -14.977 -5.578 2.672 1 96.88 62 GLN B N 1
ATOM 1558 C CA . GLN B 1 62 ? -14.594 -5.992 4.016 1 96.88 62 GLN B CA 1
ATOM 1559 C C . GLN B 1 62 ? -14.547 -7.516 4.129 1 96.88 62 GLN B C 1
ATOM 1561 O O . GLN B 1 62 ? -13.656 -8.07 4.781 1 96.88 62 GLN B O 1
ATOM 1566 N N . ASP B 1 63 ? -15.531 -8.172 3.516 1 96.62 63 ASP B N 1
ATOM 1567 C CA . ASP B 1 63 ? -15.523 -9.633 3.49 1 96.62 63 ASP B CA 1
ATOM 1568 C C . ASP B 1 63 ? -14.258 -10.172 2.83 1 96.62 63 ASP B C 1
ATOM 1570 O O . ASP B 1 63 ? -13.656 -11.133 3.314 1 96.62 63 ASP B O 1
ATOM 1574 N N . PHE B 1 64 ? -13.898 -9.531 1.78 1 96.69 64 PHE B N 1
ATOM 1575 C CA . PHE B 1 64 ? -12.672 -9.914 1.087 1 96.69 64 PHE B CA 1
ATOM 1576 C C . PHE B 1 64 ? -11.461 -9.758 2 1 96.69 64 PHE B C 1
ATOM 1578 O O . PHE B 1 64 ? -10.641 -10.672 2.109 1 96.69 64 PHE B O 1
ATOM 1585 N N . VAL B 1 65 ? -11.344 -8.648 2.68 1 98.38 65 VAL B N 1
ATOM 1586 C CA . VAL B 1 65 ? -10.234 -8.383 3.59 1 98.38 65 VAL B CA 1
ATOM 1587 C C . VAL B 1 65 ? -10.211 -9.438 4.695 1 98.38 65 VAL B C 1
ATOM 1589 O O . VAL B 1 65 ? -9.156 -10.023 4.98 1 98.38 65 VAL B O 1
ATOM 1592 N N . ASP B 1 66 ? -11.367 -9.711 5.277 1 97.75 66 ASP B N 1
ATOM 1593 C CA . ASP B 1 66 ? -11.461 -10.695 6.355 1 97.75 66 ASP B CA 1
ATOM 1594 C C . ASP B 1 66 ? -11.039 -12.078 5.879 1 97.75 66 ASP B C 1
ATOM 1596 O O . ASP B 1 66 ? -10.344 -12.805 6.594 1 97.75 66 ASP B O 1
ATOM 1600 N N . ASP B 1 67 ? -11.461 -12.422 4.699 1 95.81 67 ASP B N 1
ATOM 1601 C CA . ASP B 1 67 ? -11.086 -13.703 4.109 1 95.81 67 ASP B CA 1
ATOM 1602 C C . ASP B 1 67 ? -9.57 -13.781 3.904 1 95.81 67 ASP B C 1
ATOM 1604 O O . ASP B 1 67 ? -8.961 -14.82 4.176 1 95.81 67 ASP B O 1
ATOM 1608 N N . CYS B 1 68 ? -8.992 -12.758 3.441 1 97.38 68 CYS B N 1
ATOM 1609 C CA . CYS B 1 68 ? -7.543 -12.742 3.24 1 97.38 68 CYS B CA 1
ATOM 1610 C C . CYS B 1 68 ? -6.809 -13.016 4.547 1 97.38 68 CYS B C 1
ATOM 1612 O O . CYS B 1 68 ? -5.934 -13.883 4.602 1 97.38 68 CYS B O 1
ATOM 1614 N N . TYR B 1 69 ? -7.18 -12.305 5.625 1 97.5 69 TYR B N 1
ATOM 1615 C CA . TYR B 1 69 ? -6.453 -12.391 6.891 1 97.5 69 TYR B CA 1
ATOM 1616 C C . TYR B 1 69 ? -6.711 -13.719 7.578 1 97.5 69 TYR B C 1
ATOM 1618 O O . TYR B 1 69 ? -5.926 -14.148 8.43 1 97.5 69 TYR B O 1
ATOM 1626 N N . SER B 1 70 ? -7.801 -14.398 7.176 1 96.38 70 SER B N 1
ATOM 1627 C CA . SER B 1 70 ? -8.102 -15.711 7.742 1 96.38 70 SER B CA 1
ATOM 1628 C C . SER B 1 70 ? -7.41 -16.828 6.957 1 96.38 70 SER B C 1
ATOM 1630 O O . SER B 1 70 ? -7.039 -17.844 7.527 1 96.38 70 SER B O 1
ATOM 1632 N N . ARG B 1 71 ? -7.059 -16.562 5.715 1 95.44 71 ARG B N 1
ATOM 1633 C CA . ARG B 1 71 ? -6.695 -17.672 4.84 1 95.44 71 ARG B CA 1
ATOM 1634 C C . ARG B 1 71 ? -5.219 -17.609 4.461 1 95.44 71 ARG B C 1
ATOM 1636 O O . ARG B 1 71 ? -4.586 -18.641 4.223 1 95.44 71 ARG B O 1
ATOM 1643 N N . TYR B 1 72 ? -4.73 -16.422 4.402 1 97.44 72 TYR B N 1
ATOM 1644 C CA . TYR B 1 72 ? -3.402 -16.281 3.818 1 97.44 72 TYR B CA 1
ATOM 1645 C C . TYR B 1 72 ? -2.396 -15.797 4.855 1 97.44 72 TYR B C 1
ATOM 1647 O O . TYR B 1 72 ? -2.777 -15.219 5.875 1 97.44 72 TYR B O 1
ATOM 1655 N N . GLN B 1 73 ? -1.152 -16.203 4.609 1 97.44 73 GLN B N 1
ATOM 1656 C CA . GLN B 1 73 ? -0.064 -15.477 5.258 1 97.44 73 GLN B CA 1
ATOM 1657 C C . GLN B 1 73 ? 0.157 -14.117 4.602 1 97.44 73 GLN B C 1
ATOM 1659 O O . GLN B 1 73 ? 0.472 -14.039 3.414 1 97.44 73 GLN B O 1
ATOM 1664 N N . ILE B 1 74 ? 0.032 -13.086 5.371 1 98.19 74 ILE B N 1
ATOM 1665 C CA . ILE B 1 74 ? 0.107 -11.75 4.789 1 98.19 74 ILE B CA 1
ATOM 1666 C C . ILE B 1 74 ? 1.439 -11.102 5.152 1 98.19 74 ILE B C 1
ATOM 1668 O O . ILE B 1 74 ? 1.728 -10.883 6.332 1 98.19 74 ILE B O 1
ATOM 1672 N N . GLU B 1 75 ? 2.262 -10.789 4.184 1 98.19 75 GLU B N 1
ATOM 1673 C CA . GLU B 1 75 ? 3.527 -10.086 4.363 1 98.19 75 GLU B CA 1
ATOM 1674 C C . GLU B 1 75 ? 3.314 -8.578 4.422 1 98.19 75 GLU B C 1
ATOM 1676 O O . GLU B 1 75 ? 2.676 -8 3.537 1 98.19 75 GLU B O 1
ATOM 1681 N N . ASN B 1 76 ? 3.848 -7.965 5.465 1 98.25 76 ASN B N 1
ATOM 1682 C CA . ASN B 1 76 ? 3.771 -6.516 5.605 1 98.25 76 ASN B CA 1
ATOM 1683 C C . ASN B 1 76 ? 4.852 -5.812 4.785 1 98.25 76 ASN B C 1
ATOM 1685 O O . ASN B 1 76 ? 5.871 -6.418 4.449 1 98.25 76 ASN B O 1
ATOM 1689 N N . LEU B 1 77 ? 4.5 -4.562 4.441 1 98.31 77 LEU B N 1
ATOM 1690 C CA . LEU B 1 77 ? 5.574 -3.727 3.912 1 98.31 77 LEU B CA 1
ATOM 1691 C C . LEU B 1 77 ? 6.523 -3.297 5.023 1 98.31 77 LEU B C 1
ATOM 1693 O O . LEU B 1 77 ? 6.09 -3.004 6.141 1 98.31 77 LEU B O 1
ATOM 1697 N N . SER B 1 78 ? 7.773 -3.398 4.797 1 98.19 78 SER B N 1
ATOM 1698 C CA . SER B 1 78 ? 8.812 -3.062 5.762 1 98.19 78 SER B CA 1
ATOM 1699 C C . SER B 1 78 ? 10.008 -2.393 5.082 1 98.19 78 SER B C 1
ATOM 1701 O O . SER B 1 78 ? 10.078 -2.354 3.854 1 98.19 78 SER B O 1
ATOM 1703 N N . GLN B 1 79 ? 10.844 -1.893 6.016 1 98.25 79 GLN B N 1
ATOM 1704 C CA . GLN B 1 79 ? 12.07 -1.298 5.492 1 98.25 79 GLN B CA 1
ATOM 1705 C C . GLN B 1 79 ? 12.859 -2.301 4.652 1 98.25 79 GLN B C 1
ATOM 1707 O O . GLN B 1 79 ? 13.438 -1.941 3.631 1 98.25 79 GLN B O 1
ATOM 1712 N N . ALA B 1 80 ? 12.883 -3.559 5.094 1 98.5 80 ALA B N 1
ATOM 1713 C CA . ALA B 1 80 ? 13.586 -4.613 4.363 1 98.5 80 ALA B CA 1
ATOM 1714 C C . ALA B 1 80 ? 12.945 -4.852 2.998 1 98.5 80 ALA B C 1
ATOM 1716 O O . ALA B 1 80 ? 13.648 -5.074 2.01 1 98.5 80 ALA B O 1
ATOM 1717 N N . VAL B 1 81 ? 11.625 -4.832 2.914 1 98.75 81 VAL B N 1
ATOM 1718 C CA . VAL B 1 81 ? 10.93 -5.02 1.648 1 98.75 81 VAL B CA 1
ATOM 1719 C C . VAL B 1 81 ? 11.289 -3.891 0.685 1 98.75 81 VAL B C 1
ATOM 1721 O O . VAL B 1 81 ? 11.617 -4.141 -0.477 1 98.75 81 VAL B O 1
ATOM 1724 N N . PHE B 1 82 ? 11.258 -2.648 1.178 1 98.69 82 PHE B N 1
ATOM 1725 C CA . PHE B 1 82 ? 11.586 -1.501 0.34 1 98.69 82 PHE B CA 1
ATOM 1726 C C . PHE B 1 82 ? 13.023 -1.576 -0.145 1 98.69 82 PHE B C 1
ATOM 1728 O O . PHE B 1 82 ? 13.305 -1.312 -1.315 1 98.69 82 PHE B O 1
ATOM 1735 N N . GLY B 1 83 ? 13.898 -1.93 0.764 1 98.12 83 GLY B N 1
ATOM 1736 C CA . GLY B 1 83 ? 15.305 -2.049 0.393 1 98.12 83 GLY B CA 1
ATOM 1737 C C . GLY B 1 83 ? 15.555 -3.107 -0.665 1 98.12 83 GLY B C 1
ATOM 1738 O O . GLY B 1 83 ? 16.234 -2.85 -1.657 1 98.12 83 GLY B O 1
ATOM 1739 N N . LYS B 1 84 ? 15.047 -4.273 -0.429 1 98.31 84 LYS B N 1
ATOM 1740 C CA . LYS B 1 84 ? 15.195 -5.348 -1.407 1 98.31 84 LYS B CA 1
ATOM 1741 C C . LYS B 1 84 ? 14.562 -4.965 -2.744 1 98.31 84 LYS B C 1
ATOM 1743 O O . LYS B 1 84 ? 15.109 -5.277 -3.805 1 98.31 84 LYS B O 1
ATOM 1748 N N . ALA B 1 85 ? 13.43 -4.309 -2.729 1 98.5 85 ALA B N 1
ATOM 1749 C CA . ALA B 1 85 ? 12.766 -3.871 -3.955 1 98.5 85 ALA B CA 1
ATOM 1750 C C . ALA B 1 85 ? 13.664 -2.926 -4.754 1 98.5 85 ALA B C 1
ATOM 1752 O O . ALA B 1 85 ? 13.711 -2.998 -5.984 1 98.5 85 ALA B O 1
ATOM 1753 N N . ALA B 1 86 ? 14.336 -2.018 -4.055 1 97.12 86 ALA B N 1
ATOM 1754 C CA . ALA B 1 86 ? 15.258 -1.097 -4.723 1 97.12 86 ALA B CA 1
ATOM 1755 C C . ALA B 1 86 ? 16.359 -1.856 -5.465 1 97.12 86 ALA B C 1
ATOM 1757 O O . ALA B 1 86 ? 16.672 -1.541 -6.613 1 97.12 86 ALA B O 1
ATOM 1758 N N . SER B 1 87 ? 16.875 -2.877 -4.828 1 97 87 SER B N 1
ATOM 1759 C CA . SER B 1 87 ? 17.906 -3.715 -5.445 1 97 87 SER B CA 1
ATOM 1760 C C . SER B 1 87 ? 17.344 -4.457 -6.656 1 97 87 SER B C 1
ATOM 1762 O O . SER B 1 87 ? 18.031 -4.586 -7.676 1 97 87 SER B O 1
ATOM 1764 N N . LEU B 1 88 ? 16.188 -4.91 -6.523 1 98.06 88 LEU B N 1
ATOM 1765 C CA . LEU B 1 88 ? 15.547 -5.672 -7.594 1 98.06 88 LEU B CA 1
ATOM 1766 C C . LEU B 1 88 ? 15.289 -4.785 -8.805 1 98.06 88 LEU B C 1
ATOM 1768 O O . LEU B 1 88 ? 15.414 -5.234 -9.945 1 98.06 88 LEU B O 1
ATOM 1772 N N . ARG B 1 89 ? 14.859 -3.543 -8.578 1 96.88 89 ARG B N 1
ATOM 1773 C CA . ARG B 1 89 ? 14.633 -2.625 -9.695 1 96.88 89 ARG B CA 1
ATOM 1774 C C . ARG B 1 89 ? 15.922 -2.373 -10.469 1 96.88 89 ARG B C 1
ATOM 1776 O O . ARG B 1 89 ? 15.891 -2.221 -11.695 1 96.88 89 ARG B O 1
ATOM 1783 N N . GLU B 1 90 ? 17 -2.359 -9.773 1 95.06 90 GLU B N 1
ATOM 1784 C CA . GLU B 1 90 ? 18.297 -2.127 -10.398 1 95.06 90 GLU B CA 1
ATOM 1785 C C . GLU B 1 90 ? 18.75 -3.35 -11.188 1 95.06 90 GLU B C 1
ATOM 1787 O O . GLU B 1 90 ? 19.281 -3.217 -12.297 1 95.06 90 GLU B O 1
ATOM 1792 N N . ARG B 1 91 ? 18.422 -4.527 -10.711 1 96.31 91 ARG B N 1
ATOM 1793 C CA . ARG B 1 91 ? 18.984 -5.75 -11.273 1 96.31 91 ARG B CA 1
ATOM 1794 C C . ARG B 1 91 ? 18.047 -6.344 -12.32 1 96.31 91 ARG B C 1
ATOM 1796 O O . ARG B 1 91 ? 18.516 -6.973 -13.281 1 96.31 91 ARG B O 1
ATOM 1803 N N . TYR B 1 92 ? 16.688 -6.164 -12.211 1 95.31 92 TYR B N 1
ATOM 1804 C CA . TYR B 1 92 ? 15.742 -6.859 -13.078 1 95.31 92 TYR B CA 1
ATOM 1805 C C . TYR B 1 92 ? 14.852 -5.871 -13.82 1 95.31 92 TYR B C 1
ATOM 1807 O O . TYR B 1 92 ? 14.055 -6.262 -14.68 1 95.31 92 TYR B O 1
ATOM 1815 N N . ARG B 1 93 ? 14.945 -4.629 -13.586 1 89.12 93 ARG B N 1
ATOM 1816 C CA . ARG B 1 93 ? 14.188 -3.584 -14.258 1 89.12 93 ARG B CA 1
ATOM 1817 C C . ARG B 1 93 ? 12.695 -3.727 -13.984 1 89.12 93 ARG B C 1
ATOM 1819 O O . ARG B 1 93 ? 11.867 -3.582 -14.891 1 89.12 93 ARG B O 1
ATOM 1826 N N . PHE B 1 94 ? 12.273 -4.176 -12.914 1 97.06 94 PHE B N 1
ATOM 1827 C CA . PHE B 1 94 ? 10.883 -4.188 -12.469 1 97.06 94 PHE B CA 1
ATOM 1828 C C . PHE B 1 94 ? 10.352 -2.766 -12.32 1 97.06 94 PHE B C 1
ATOM 1830 O O . PHE B 1 94 ? 11.102 -1.847 -12 1 97.06 94 PHE B O 1
ATOM 1837 N N . SER B 1 95 ? 9.008 -2.658 -12.656 1 96.25 95 SER B N 1
ATOM 1838 C CA . SER B 1 95 ? 8.359 -1.424 -12.234 1 96.25 95 SER B CA 1
ATOM 1839 C C . SER B 1 95 ? 8.391 -1.281 -10.711 1 96.25 95 SER B C 1
ATOM 1841 O O . SER B 1 95 ? 8.781 -2.213 -10.008 1 96.25 95 SER B O 1
ATOM 1843 N N . TYR B 1 96 ? 8.062 -0.174 -10.195 1 97.5 96 TYR B N 1
ATOM 1844 C CA . TYR B 1 96 ? 8.102 0.071 -8.758 1 97.5 96 TYR B CA 1
ATOM 1845 C C . TYR B 1 96 ? 7.227 -0.922 -8.008 1 97.5 96 TYR B C 1
ATOM 1847 O O . TYR B 1 96 ? 7.707 -1.657 -7.141 1 97.5 96 TYR B O 1
ATOM 1855 N N . TYR B 1 97 ? 5.977 -0.998 -8.383 1 97.5 97 TYR B N 1
ATOM 1856 C CA . TYR B 1 97 ? 5.043 -1.827 -7.629 1 97.5 97 TYR B CA 1
ATOM 1857 C C . TYR B 1 97 ? 5.324 -3.309 -7.855 1 97.5 97 TYR B C 1
ATOM 1859 O O . TYR B 1 97 ? 5.172 -4.121 -6.941 1 97.5 97 TYR B O 1
ATOM 1867 N N . ASP B 1 98 ? 5.762 -3.668 -9.039 1 97.94 98 ASP B N 1
ATOM 1868 C CA . ASP B 1 98 ? 6.164 -5.051 -9.266 1 97.94 98 ASP B CA 1
ATOM 1869 C C . ASP B 1 98 ? 7.34 -5.438 -8.375 1 97.94 98 ASP B C 1
ATOM 1871 O O . ASP B 1 98 ? 7.379 -6.551 -7.84 1 97.94 98 ASP B O 1
ATOM 1875 N N . SER B 1 99 ? 8.289 -4.504 -8.242 1 98.56 99 SER B N 1
ATOM 1876 C CA . SER B 1 99 ? 9.453 -4.793 -7.41 1 98.56 99 SER B CA 1
ATOM 1877 C C . SER B 1 99 ? 9.055 -4.988 -5.949 1 98.56 99 SER B C 1
ATOM 1879 O O . SER B 1 99 ? 9.664 -5.785 -5.234 1 98.56 99 SER B O 1
ATOM 1881 N N . ILE B 1 100 ? 8.055 -4.277 -5.473 1 98.69 100 ILE B N 1
ATOM 1882 C CA . ILE B 1 100 ? 7.555 -4.418 -4.109 1 98.69 100 ILE B CA 1
ATOM 1883 C C . ILE B 1 100 ? 6.938 -5.805 -3.924 1 98.69 100 ILE B C 1
ATOM 1885 O O . ILE B 1 100 ? 7.18 -6.465 -2.912 1 98.69 100 ILE B O 1
ATOM 1889 N N . ILE B 1 101 ? 6.195 -6.25 -4.902 1 98.75 101 ILE B N 1
ATOM 1890 C CA . ILE B 1 101 ? 5.559 -7.562 -4.863 1 98.75 101 ILE B CA 1
ATOM 1891 C C . ILE B 1 101 ? 6.629 -8.656 -4.855 1 98.75 101 ILE B C 1
ATOM 1893 O O . ILE B 1 101 ? 6.594 -9.562 -4.016 1 98.75 101 ILE B O 1
ATOM 1897 N N . VAL B 1 102 ? 7.578 -8.555 -5.742 1 98.88 102 VAL B N 1
ATOM 1898 C CA . VAL B 1 102 ? 8.641 -9.555 -5.844 1 98.88 102 VAL B CA 1
ATOM 1899 C C . VAL B 1 102 ? 9.469 -9.555 -4.559 1 98.88 102 VAL B C 1
ATOM 1901 O O . VAL B 1 102 ? 9.812 -10.617 -4.035 1 98.88 102 VAL B O 1
ATOM 1904 N N . SER B 1 103 ? 9.789 -8.398 -4.051 1 98.88 103 SER B N 1
ATOM 1905 C CA . SER B 1 103 ? 10.531 -8.273 -2.799 1 98.88 103 SER B CA 1
ATOM 1906 C C . SER B 1 103 ? 9.797 -8.953 -1.65 1 98.88 103 SER B C 1
ATOM 1908 O O . SER B 1 103 ? 10.398 -9.695 -0.875 1 98.88 103 SER B O 1
ATOM 1910 N N . SER B 1 104 ? 8.5 -8.703 -1.553 1 98.81 104 SER B N 1
ATOM 1911 C CA . SER B 1 104 ? 7.684 -9.32 -0.515 1 98.81 104 SER B CA 1
ATOM 1912 C C . SER B 1 104 ? 7.703 -10.844 -0.625 1 98.81 104 SER B C 1
ATOM 1914 O O . SER B 1 104 ? 7.82 -11.539 0.383 1 98.81 104 SER B O 1
ATOM 1916 N N . ALA B 1 105 ? 7.602 -11.328 -1.854 1 98.81 105 ALA B N 1
ATOM 1917 C CA . ALA B 1 105 ? 7.625 -12.766 -2.086 1 98.81 105 ALA B CA 1
ATOM 1918 C C . ALA B 1 105 ? 8.961 -13.375 -1.66 1 98.81 105 ALA B C 1
ATOM 1920 O O . ALA B 1 105 ? 8.992 -14.398 -0.975 1 98.81 105 ALA B O 1
ATOM 1921 N N . LEU B 1 106 ? 10.039 -12.75 -2.004 1 98.81 106 LEU B N 1
ATOM 1922 C CA . LEU B 1 106 ? 11.375 -13.242 -1.692 1 98.81 106 LEU B CA 1
ATOM 1923 C C . LEU B 1 106 ? 11.609 -13.258 -0.185 1 98.81 106 LEU B C 1
ATOM 1925 O O . LEU B 1 106 ? 12.109 -14.25 0.358 1 98.81 106 LEU B O 1
ATOM 1929 N N . LEU B 1 107 ? 11.234 -12.227 0.458 1 98.62 107 LEU B N 1
ATOM 1930 C CA . LEU B 1 107 ? 11.492 -12.094 1.888 1 98.62 107 LEU B CA 1
ATOM 1931 C C . LEU B 1 107 ? 10.586 -13.023 2.688 1 98.62 107 LEU B C 1
ATOM 1933 O O . LEU B 1 107 ? 10.844 -13.289 3.865 1 98.62 107 LEU B O 1
ATOM 1937 N N . SER B 1 108 ? 9.539 -13.484 2.051 1 98.31 108 SER B N 1
ATOM 1938 C CA . SER B 1 108 ? 8.656 -14.461 2.68 1 98.31 108 SER B CA 1
ATOM 1939 C C . SER B 1 108 ? 9.055 -15.883 2.32 1 98.31 108 SER B C 1
ATOM 1941 O O . SER B 1 108 ? 8.305 -16.828 2.562 1 98.31 108 SER B O 1
ATOM 1943 N N . ASP B 1 109 ? 10.141 -16.078 1.654 1 98.06 109 ASP B N 1
ATOM 1944 C CA . ASP B 1 109 ? 10.766 -17.359 1.317 1 98.06 109 ASP B CA 1
ATOM 1945 C C . ASP B 1 109 ? 9.906 -18.156 0.333 1 98.06 109 ASP B C 1
ATOM 1947 O O . ASP B 1 109 ? 9.852 -19.375 0.396 1 98.06 109 ASP B O 1
ATOM 1951 N N . CYS B 1 110 ? 9.188 -17.422 -0.475 1 98.5 110 CYS B N 1
ATOM 1952 C CA . CYS B 1 110 ? 8.414 -18.094 -1.51 1 98.5 110 CYS B CA 1
ATOM 1953 C C . CYS B 1 110 ? 9.312 -18.562 -2.65 1 98.5 110 CYS B C 1
ATOM 1955 O O . CYS B 1 110 ? 10.312 -17.906 -2.959 1 98.5 110 CYS B O 1
ATOM 1957 N N . GLN B 1 111 ? 8.859 -19.578 -3.27 1 98.5 111 GLN B N 1
ATOM 1958 C CA . GLN B 1 111 ? 9.602 -20.125 -4.402 1 98.5 111 GLN B CA 1
ATOM 1959 C C . GLN B 1 111 ? 8.875 -19.859 -5.719 1 98.5 111 GLN B C 1
ATOM 1961 O O . GLN B 1 111 ? 9.477 -19.922 -6.789 1 98.5 111 GLN B O 1
ATOM 1966 N N . VAL B 1 112 ? 7.625 -19.578 -5.641 1 98.31 112 VAL B N 1
ATOM 1967 C CA . VAL B 1 112 ? 6.816 -19.312 -6.824 1 98.31 112 VAL B CA 1
ATOM 1968 C C . VAL B 1 112 ? 5.988 -18.047 -6.602 1 98.31 112 VAL B C 1
ATOM 1970 O O . VAL B 1 112 ? 5.418 -17.859 -5.523 1 98.31 112 VAL B O 1
ATOM 1973 N N . LEU B 1 113 ? 5.977 -17.156 -7.52 1 98.69 113 LEU B N 1
ATOM 1974 C CA . LEU B 1 113 ? 5.082 -16 -7.609 1 98.69 113 LEU B CA 1
ATOM 1975 C C . LEU B 1 113 ? 4.188 -16.109 -8.836 1 98.69 113 LEU B C 1
ATOM 1977 O O . LEU B 1 113 ? 4.676 -16.062 -9.969 1 98.69 113 LEU B O 1
ATOM 1981 N N . TYR B 1 114 ? 2.895 -16.266 -8.609 1 98.38 114 TYR B N 1
ATOM 1982 C CA . TYR B 1 114 ? 1.957 -16.203 -9.727 1 98.38 114 TYR B CA 1
ATOM 1983 C C . TYR B 1 114 ? 1.574 -14.766 -10.055 1 98.38 114 TYR B C 1
ATOM 1985 O O . TYR B 1 114 ? 0.991 -14.07 -9.219 1 98.38 114 TYR B O 1
ATOM 1993 N N . SER B 1 115 ? 1.941 -14.328 -11.219 1 98.31 115 SER B N 1
ATOM 1994 C CA . SER B 1 115 ? 1.621 -13 -11.742 1 98.31 115 SER B CA 1
ATOM 1995 C C . SER B 1 115 ? 1.425 -13.031 -13.25 1 98.31 115 SER B C 1
ATOM 1997 O O . SER B 1 115 ? 2.154 -13.727 -13.961 1 98.31 115 SER B O 1
ATOM 1999 N N . GLU B 1 116 ? 0.435 -12.281 -13.695 1 97.31 116 GLU B N 1
ATOM 2000 C CA . GLU B 1 116 ? 0.135 -12.273 -15.125 1 97.31 116 GLU B CA 1
ATOM 2001 C C . GLU B 1 116 ? 0.996 -11.258 -15.867 1 97.31 116 GLU B C 1
ATOM 2003 O O . GLU B 1 116 ? 1.354 -11.461 -17.031 1 97.31 116 GLU B O 1
ATOM 2008 N N . ASP B 1 117 ? 1.351 -10.102 -15.289 1 94.75 117 ASP B N 1
ATOM 2009 C CA . ASP B 1 117 ? 1.885 -8.961 -16.016 1 94.75 117 ASP B CA 1
ATOM 2010 C C . ASP B 1 117 ? 3.404 -8.883 -15.891 1 94.75 117 ASP B C 1
ATOM 2012 O O . ASP B 1 117 ? 4.008 -7.848 -16.172 1 94.75 117 ASP B O 1
ATOM 2016 N N . MET B 1 118 ? 4.027 -9.969 -15.359 1 97.12 118 MET B N 1
ATOM 2017 C CA . MET B 1 118 ? 5.484 -10.039 -15.305 1 97.12 118 MET B CA 1
ATOM 2018 C C . MET B 1 118 ? 6.008 -11.172 -16.172 1 97.12 118 MET B C 1
ATOM 2020 O O . MET B 1 118 ? 5.223 -11.938 -16.75 1 97.12 118 MET B O 1
ATOM 2024 N N . GLN B 1 119 ? 7.297 -11.234 -16.359 1 96.44 119 GLN B N 1
ATOM 2025 C CA . GLN B 1 119 ? 7.895 -12.195 -17.281 1 96.44 119 GLN B CA 1
ATOM 2026 C C . GLN B 1 119 ? 7.742 -13.625 -16.781 1 96.44 119 GLN B C 1
ATOM 2028 O O . GLN B 1 119 ? 8.32 -13.984 -15.75 1 96.44 119 GLN B O 1
ATOM 2033 N N . HIS B 1 120 ? 7.066 -14.469 -17.594 1 97.75 120 HIS B N 1
ATOM 2034 C CA . HIS B 1 120 ? 6.883 -15.875 -17.281 1 97.75 120 HIS B CA 1
ATOM 2035 C C . HIS B 1 120 ? 8.219 -16.609 -17.219 1 97.75 120 HIS B C 1
ATOM 2037 O O . HIS B 1 120 ? 9.086 -16.391 -18.078 1 97.75 120 HIS B O 1
ATOM 2043 N N . ASN B 1 121 ? 8.438 -17.406 -16.188 1 98.25 121 ASN B N 1
ATOM 2044 C CA . ASN B 1 121 ? 9.57 -18.297 -15.984 1 98.25 121 ASN B CA 1
ATOM 2045 C C . ASN B 1 121 ? 10.828 -17.531 -15.578 1 98.25 121 ASN B C 1
ATOM 2047 O O . ASN B 1 121 ? 11.93 -18.078 -15.602 1 98.25 121 ASN B O 1
ATOM 2051 N N . LEU B 1 122 ? 10.664 -16.234 -15.289 1 98.31 122 LEU B N 1
ATOM 2052 C CA . LEU B 1 122 ? 11.82 -15.5 -14.781 1 98.31 122 LEU B CA 1
ATOM 2053 C C . LEU B 1 122 ? 12.211 -16 -13.391 1 98.31 122 LEU B C 1
ATOM 2055 O O . LEU B 1 122 ? 11.383 -16.047 -12.484 1 98.31 122 LEU B O 1
ATOM 2059 N N . LEU B 1 123 ? 13.438 -16.469 -13.203 1 98.69 123 LEU B N 1
ATOM 2060 C CA . LEU B 1 123 ? 14.008 -16.812 -11.906 1 98.69 123 LEU B CA 1
ATOM 2061 C C . LEU B 1 123 ? 14.68 -15.609 -11.258 1 98.69 123 LEU B C 1
ATOM 2063 O O . LEU B 1 123 ? 15.602 -15.023 -11.844 1 98.69 123 LEU B O 1
ATOM 2067 N N . VAL B 1 124 ? 14.188 -15.227 -10.109 1 98.69 124 VAL B N 1
ATOM 2068 C CA . VAL B 1 124 ? 14.711 -14.055 -9.414 1 98.69 124 VAL B CA 1
ATOM 2069 C C . VAL B 1 124 ? 15.547 -14.5 -8.219 1 98.69 124 VAL B C 1
ATOM 2071 O O . VAL B 1 124 ? 15.086 -15.266 -7.375 1 98.69 124 VAL B O 1
ATOM 2074 N N . ASP B 1 125 ? 16.828 -14.125 -8.102 1 98.06 125 ASP B N 1
ATOM 2075 C CA . ASP B 1 125 ? 17.766 -14.344 -7.008 1 98.06 125 ASP B CA 1
ATOM 2076 C C . ASP B 1 125 ? 17.906 -15.828 -6.699 1 98.06 125 ASP B C 1
ATOM 2078 O O . ASP B 1 125 ? 18.016 -16.219 -5.535 1 98.06 125 ASP B O 1
ATOM 2082 N N . ASN B 1 126 ? 17.734 -16.625 -7.676 1 98.06 126 ASN B N 1
ATOM 2083 C CA . ASN B 1 126 ? 17.875 -18.078 -7.547 1 98.06 126 ASN B CA 1
ATOM 2084 C C . ASN B 1 126 ? 16.922 -18.625 -6.484 1 98.06 126 ASN B C 1
ATOM 2086 O O . ASN B 1 126 ? 17.281 -19.578 -5.773 1 98.06 126 ASN B O 1
ATOM 2090 N N . GLN B 1 127 ? 15.812 -18.031 -6.262 1 98.31 127 GLN B N 1
ATOM 2091 C CA . GLN B 1 127 ? 14.875 -18.438 -5.219 1 98.31 127 GLN B CA 1
ATOM 2092 C C . GLN B 1 127 ? 13.438 -18.438 -5.746 1 98.31 127 GLN B C 1
ATOM 2094 O O . GLN B 1 127 ? 12.719 -19.422 -5.586 1 98.31 127 GLN B O 1
ATOM 2099 N N . LEU B 1 128 ? 13.07 -17.422 -6.414 1 98.81 128 LEU B N 1
ATOM 2100 C CA . LEU B 1 128 ? 11.672 -17.188 -6.762 1 98.81 128 LEU B CA 1
ATOM 2101 C C . LEU B 1 128 ? 11.461 -17.312 -8.266 1 98.81 128 LEU B C 1
ATOM 2103 O O . LEU B 1 128 ? 12.117 -16.609 -9.047 1 98.81 128 LEU B O 1
ATOM 2107 N N . THR B 1 129 ? 10.586 -18.125 -8.703 1 98.81 129 THR B N 1
ATOM 2108 C CA . THR B 1 129 ? 10.195 -18.203 -10.109 1 98.81 129 THR B CA 1
ATOM 2109 C C . THR B 1 129 ? 8.844 -17.531 -10.328 1 98.81 129 THR B C 1
ATOM 2111 O O . THR B 1 129 ? 7.875 -17.828 -9.617 1 98.81 129 THR B O 1
ATOM 2114 N N . ILE B 1 130 ? 8.789 -16.625 -11.25 1 98.75 130 ILE B N 1
ATOM 2115 C CA . ILE B 1 130 ? 7.543 -15.961 -11.609 1 98.75 130 ILE B CA 1
ATOM 2116 C C . ILE B 1 130 ? 6.82 -16.766 -12.688 1 98.75 130 ILE B C 1
ATOM 2118 O O . ILE B 1 130 ? 7.406 -17.109 -13.719 1 98.75 130 ILE B O 1
ATOM 2122 N N . LEU B 1 131 ? 5.559 -17.062 -12.406 1 98.56 131 LEU B N 1
ATOM 2123 C CA . LEU B 1 131 ? 4.77 -17.859 -13.344 1 98.56 131 LEU B CA 1
ATOM 2124 C C . LEU B 1 131 ? 3.471 -17.141 -13.703 1 98.56 131 LEU B C 1
ATOM 2126 O O . LEU B 1 131 ? 2.756 -16.656 -12.82 1 98.56 131 LEU B O 1
ATOM 2130 N N . ASP B 1 132 ? 3.23 -16.969 -14.945 1 98.44 132 ASP B N 1
ATOM 2131 C CA . ASP B 1 132 ? 1.905 -16.594 -15.43 1 98.44 132 ASP B CA 1
ATOM 2132 C C . ASP B 1 132 ? 0.971 -17.797 -15.461 1 98.44 132 ASP B C 1
ATOM 2134 O O . ASP B 1 132 ? 1.136 -18.688 -16.297 1 98.44 132 ASP B O 1
ATOM 2138 N N . PRO B 1 133 ? 0.01 -17.797 -14.609 1 97.56 133 PRO B N 1
ATOM 2139 C CA . PRO B 1 133 ? -0.824 -19 -14.523 1 97.56 133 PRO B CA 1
ATOM 2140 C C . PRO B 1 133 ? -1.762 -19.156 -15.719 1 97.56 133 PRO B C 1
ATOM 2142 O O . PRO B 1 133 ? -2.412 -20.188 -15.867 1 97.56 133 PRO B O 1
ATOM 2145 N N . PHE B 1 134 ? -1.762 -18.125 -16.641 1 96.5 134 PHE B N 1
ATOM 2146 C CA . PHE B 1 134 ? -2.682 -18.156 -17.766 1 96.5 134 PHE B CA 1
ATOM 2147 C C . PHE B 1 134 ? -1.93 -18.391 -19.078 1 96.5 134 PHE B C 1
ATOM 2149 O O . PHE B 1 134 ? -2.523 -18.359 -20.156 1 96.5 134 PHE B O 1
ATOM 2156 N N . ALA B 1 135 ? -0.65 -18.5 -18.922 1 87.62 135 ALA B N 1
ATOM 2157 C CA . ALA B 1 135 ? 0.169 -18.703 -20.125 1 87.62 135 ALA B CA 1
ATOM 2158 C C . ALA B 1 135 ? -0.046 -20.109 -20.688 1 87.62 135 ALA B C 1
ATOM 2160 O O . ALA B 1 135 ? -0.422 -21.031 -19.953 1 87.62 135 ALA B O 1
#

Secondary structure (DSSP, 8-state):
-PPPEEE-HHHHHGGG--S-HHHHHHHHHHHHSS--EEEHHHHHHHHHHHHHTS---HHHHHHHHHHHHHHSEEEPP-HHHHHHHHHHHHHH---HHHHHHHHHHHHTT-SEEE-SSS-TTEEETTTEEEE-TT-/-PPPEEE-HHHHHGGG--SSHHHHHHHHHHHHSS--EEEHHHHHHHHHHHHHTS---HHHHHHHHHHHHHHSEEEPP-HHHHHHHHHHHHHH---HHHHHHHHHHHHTT-SEEE-SSS-TTEEETTTEEEE-TT-

InterPro domains:
  IPR002716 PIN domain [PF01850] (5-117)
  IPR029060 PIN-like domain superfamily [SSF88723] (1-120)

Foldseek 3Di:
DDFAEEEALVLCLLCVDPPPVVSNVLSVCVVPVAAHEYEVLSLVVNLVCCCPVVVDDPVVSVVSSVCCVVRYHYFYDDPQLQVQLVVCCVVPVDDSVRSSGVSSCVVVQGAEYADQPDDAQDQDPVGYGYHDSVD/DDFAEEEALVLCLLCVDPPPPVSNVLSVCVVPVAAHEYEVLSLVVNLVCCCPVVVDDPVVSVVSSVCCVVRYHYFYDDPQLQVQLVVCCVVPVDDSVRSSGVSSCVVVQGAEYADQPDDAQDQDPVGYGYHDSVD

Solvent-accessible surface area (backbone atoms only — not comparable to full-atom values): 14511 Å² total; per-residue (Å²): 130,84,79,38,39,23,54,35,41,74,40,56,53,29,57,79,42,77,88,45,57,70,56,16,54,53,28,43,51,59,69,66,69,52,78,34,33,35,36,50,65,32,56,52,54,43,42,46,42,40,42,70,74,69,63,46,53,61,69,57,43,50,50,50,53,53,48,45,71,74,52,33,49,70,40,70,87,42,74,67,32,53,52,47,13,46,52,40,30,71,74,69,65,43,54,68,69,56,16,44,53,52,24,43,32,51,77,66,64,21,37,34,34,37,30,67,93,54,64,63,71,42,67,48,90,87,52,28,32,29,34,30,87,82,109,129,84,82,40,40,24,54,36,42,74,38,56,52,29,57,78,41,76,90,47,58,70,55,16,55,53,29,44,50,59,70,66,70,53,79,35,32,36,37,48,65,33,56,54,51,44,41,47,42,40,42,71,74,68,62,46,53,61,68,58,44,50,49,50,52,53,49,45,70,72,52,35,50,69,40,71,88,42,73,67,31,53,50,46,13,46,53,40,31,73,75,68,64,43,53,68,70,55,14,44,53,52,23,45,32,52,77,65,65,21,38,34,34,38,31,68,92,54,63,64,71,42,68,47,89,88,53,28,32,27,35,31,86,82,110

Nearest PDB structures (foldseek):
  8wmm-assembly1_G  TM=9.193E-01  e=4.813E-12  Chryseobacterium
  7by2-assembly1_B-2  TM=8.319E-01  e=4.097E-06  Klebsiella pneumoniae
  5wz4-assembly1_B  TM=8.000E-01  e=2.153E-05  Mycobacterium tuberculosis H37Rv
  5x3t-assembly1_H  TM=7.820E-01  e=5.259E-05  Mycobacterium tuberculosis H37Rv
  3zvk-assembly1_B  TM=6.884E-01  e=6.368E-05  Rickettsia felis

Organism: NCBI:txid111769

pLDDT: mean 95.94, std 4.71, range [56.0, 98.88]